Protein AF-0000000078666074 (afdb_homodimer)

Solvent-accessible surface area (backbone atoms only — not comparable to full-atom values): 11054 Å² total; per-residue (Å²): 125,82,79,72,81,69,48,47,56,59,48,50,49,63,52,36,34,26,39,64,34,48,43,47,52,50,54,34,64,71,39,93,58,71,38,38,69,67,55,48,26,75,73,58,69,47,54,66,68,59,49,49,57,42,46,54,55,29,38,72,72,46,46,29,41,70,50,88,55,96,67,68,28,34,32,59,27,78,84,32,68,66,45,46,44,48,50,51,40,34,44,75,58,48,56,42,82,73,118,125,83,78,72,81,68,49,45,56,59,46,50,48,62,51,37,33,26,38,65,32,48,44,49,52,49,53,34,65,73,40,94,56,70,37,37,69,69,55,49,27,73,72,58,68,46,54,66,69,60,50,49,56,40,45,54,56,29,37,73,72,46,47,28,41,68,50,88,57,96,65,70,30,35,32,59,28,77,84,30,70,66,45,46,44,48,50,50,39,35,45,75,59,47,56,43,82,72,118

Radius of gyration: 17.27 Å; Cα contacts (8 Å, |Δi|>4): 266; chains: 2; bounding box: 50×54×35 Å

Organism: Nitrososphaera gargensis (strain Ga9.2) (NCBI:txid1237085)

Structure (mmCIF, N/CA/C/O backbone):
data_AF-0000000078666074-model_v1
#
loop_
_entity.id
_entity.type
_entity.pdbx_description
1 polymer 'ArnR1-like winged helix-turn-helix domain-containing protein'
#
loop_
_atom_site.group_PDB
_atom_site.id
_atom_site.type_symbol
_atom_site.label_atom_id
_atom_site.label_alt_id
_atom_site.label_comp_id
_atom_site.label_asym_id
_atom_site.label_entity_id
_atom_site.label_seq_id
_atom_site.pdbx_PDB_ins_code
_atom_site.Cartn_x
_atom_site.Cartn_y
_atom_site.Cartn_z
_atom_site.occupancy
_atom_site.B_iso_or_equiv
_atom_site.auth_seq_id
_atom_site.auth_comp_id
_atom_site.auth_asym_id
_atom_site.auth_atom_id
_atom_site.pdbx_PDB_model_num
ATOM 1 N N . MET A 1 1 ? -24.953 -14.289 -1.248 1 29.27 1 MET A N 1
ATOM 2 C CA . MET A 1 1 ? -24.172 -13.594 -0.236 1 29.27 1 MET A CA 1
ATOM 3 C C . MET A 1 1 ? -24.141 -12.094 -0.511 1 29.27 1 MET A C 1
ATOM 5 O O . MET A 1 1 ? -23.922 -11.672 -1.649 1 29.27 1 MET A O 1
ATOM 9 N N . SER A 1 2 ? -24.859 -11.289 0.127 1 38.94 2 SER A N 1
ATOM 10 C CA . SER A 1 2 ? -24.984 -9.852 -0.056 1 38.94 2 SER A CA 1
ATOM 11 C C . SER A 1 2 ? -23.641 -9.227 -0.426 1 38.94 2 SER A C 1
ATOM 13 O O . SER A 1 2 ? -22.688 -9.297 0.35 1 38.94 2 SER A O 1
ATOM 15 N N . SER A 1 3 ? -23.031 -9.273 -1.547 1 44.88 3 SER A N 1
ATOM 16 C CA . SER A 1 3 ? -21.828 -8.727 -2.178 1 44.88 3 SER A CA 1
ATOM 17 C C . SER A 1 3 ? -21.391 -7.441 -1.486 1 44.88 3 SER A C 1
ATOM 19 O O . SER A 1 3 ? -22.078 -6.422 -1.55 1 44.88 3 SER A O 1
ATOM 21 N N . GLU A 1 4 ? -21.188 -7.473 -0.21 1 53.66 4 GLU A N 1
ATOM 22 C CA . GLU A 1 4 ? -21 -6.461 0.824 1 53.66 4 GLU A CA 1
ATOM 23 C C . GLU A 1 4 ? -20.156 -5.297 0.31 1 53.66 4 GLU A C 1
ATOM 25 O O . GLU A 1 4 ? -19.109 -5.508 -0.318 1 53.66 4 GLU A O 1
ATOM 30 N N . THR A 1 5 ? -20.812 -4.207 -0.252 1 80.94 5 THR A N 1
ATOM 31 C CA . THR A 1 5 ? -20.594 -2.9 -0.863 1 80.94 5 THR A CA 1
ATOM 32 C C . THR A 1 5 ? -19.469 -2.158 -0.161 1 80.94 5 THR A C 1
ATOM 34 O O . THR A 1 5 ? -19.703 -1.243 0.627 1 80.94 5 THR A O 1
ATOM 37 N N . MET A 1 6 ? -18.359 -2.943 -0.118 1 93.31 6 MET A N 1
ATOM 38 C CA . MET A 1 6 ? -17.234 -2.311 0.561 1 93.31 6 MET A CA 1
ATOM 39 C C . MET A 1 6 ? -16.953 -0.932 -0.024 1 93.31 6 MET A C 1
ATOM 41 O O . MET A 1 6 ? -17.047 -0.735 -1.237 1 93.31 6 MET A O 1
ATOM 45 N N . SER A 1 7 ? -16.609 -0.038 0.963 1 96.56 7 SER A N 1
ATOM 46 C CA . SER A 1 7 ? -16.219 1.292 0.514 1 96.56 7 SER A CA 1
ATOM 47 C C . SER A 1 7 ? -14.836 1.268 -0.136 1 96.56 7 SER A C 1
ATOM 49 O O . SER A 1 7 ? -14.062 0.328 0.067 1 96.56 7 SER A O 1
ATOM 51 N N . SER A 1 8 ? -14.531 2.215 -0.954 1 97 8 SER A N 1
ATOM 52 C CA . SER A 1 8 ? -13.195 2.361 -1.526 1 97 8 SER A CA 1
ATOM 53 C C . SER A 1 8 ? -12.125 2.393 -0.439 1 97 8 SER A C 1
ATOM 55 O O . SER A 1 8 ? -11.039 1.834 -0.611 1 97 8 SER A O 1
ATOM 57 N N . ARG A 1 9 ? -12.477 3.064 0.651 1 96.88 9 ARG A N 1
ATOM 58 C CA . ARG A 1 9 ? -11.539 3.141 1.766 1 96.88 9 ARG A CA 1
ATOM 59 C C . ARG A 1 9 ? -11.203 1.752 2.301 1 96.88 9 ARG A C 1
ATOM 61 O O . ARG A 1 9 ? -10.031 1.409 2.467 1 96.88 9 ARG A O 1
ATOM 68 N N . GLU A 1 10 ? -12.172 0.961 2.582 1 97.5 10 GLU A N 1
ATOM 69 C CA . GLU A 1 10 ? -11.977 -0.394 3.09 1 97.5 10 GLU A CA 1
ATOM 70 C C . GLU A 1 10 ? -11.188 -1.245 2.1 1 97.5 10 GLU A C 1
ATOM 72 O O . GLU A 1 10 ? -10.312 -2.016 2.498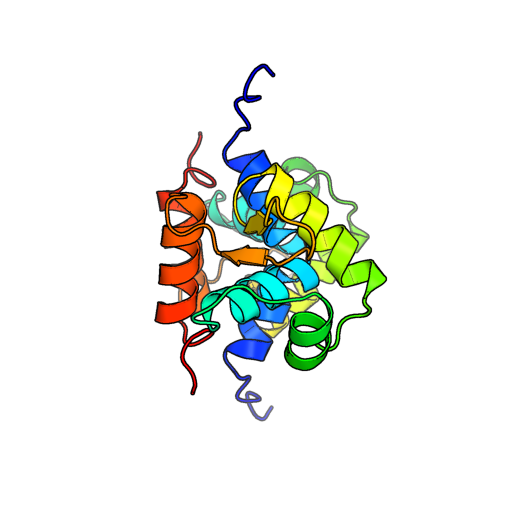 1 97.5 10 GLU A O 1
ATOM 77 N N . ILE A 1 11 ? -11.469 -1.093 0.83 1 98.56 11 ILE A N 1
ATOM 78 C CA . ILE A 1 11 ? -10.844 -1.896 -0.215 1 98.56 11 ILE A CA 1
ATOM 79 C C . ILE A 1 11 ? -9.359 -1.552 -0.31 1 98.56 11 ILE A C 1
ATOM 81 O O . ILE A 1 11 ? -8.508 -2.443 -0.292 1 98.56 11 ILE A O 1
ATOM 85 N N . ILE A 1 12 ? -9.023 -0.294 -0.332 1 98.69 12 ILE A N 1
ATOM 86 C CA . ILE A 1 12 ? -7.645 0.147 -0.499 1 98.69 12 ILE A CA 1
ATOM 87 C C . ILE A 1 12 ? -6.84 -0.202 0.75 1 98.69 12 ILE A C 1
ATOM 89 O O . ILE A 1 12 ? -5.73 -0.735 0.651 1 98.69 12 ILE A O 1
ATOM 93 N N . GLU A 1 13 ? -7.414 0.064 1.939 1 98.62 13 GLU A N 1
ATOM 94 C CA . GLU A 1 13 ? -6.691 -0.213 3.176 1 98.62 13 GLU A CA 1
ATOM 95 C C . GLU A 1 13 ? -6.492 -1.713 3.375 1 98.62 13 GLU A C 1
ATOM 97 O O . GLU A 1 13 ? -5.473 -2.143 3.926 1 98.62 13 GLU A O 1
ATOM 102 N N . THR A 1 14 ? -7.387 -2.516 2.943 1 98.56 14 THR A N 1
ATOM 103 C CA . THR A 1 14 ? -7.191 -3.961 2.963 1 98.56 14 THR A CA 1
ATOM 104 C C . THR A 1 14 ? -6.16 -4.379 1.923 1 98.56 14 THR A C 1
ATOM 106 O O . THR A 1 14 ? -5.23 -5.129 2.232 1 98.56 14 THR A O 1
ATOM 109 N N . GLY A 1 15 ? -6.23 -3.922 0.718 1 98.69 15 GLY A N 1
ATOM 110 C CA . GLY A 1 15 ? -5.426 -4.367 -0.409 1 98.69 15 GLY A CA 1
ATOM 111 C C . GLY A 1 15 ? -3.971 -3.953 -0.307 1 98.69 15 GLY A C 1
ATOM 112 O O . GLY A 1 15 ? -3.082 -4.664 -0.785 1 98.69 15 GLY A O 1
ATOM 113 N N . LEU A 1 16 ? -3.76 -2.801 0.323 1 98.56 16 LEU A N 1
ATOM 114 C CA . LEU A 1 16 ? -2.412 -2.258 0.448 1 98.56 16 LEU A CA 1
ATOM 115 C C . LEU A 1 16 ? -1.976 -2.219 1.909 1 98.56 16 LEU A C 1
ATOM 117 O O . LEU A 1 16 ? -1.07 -1.464 2.271 1 98.56 16 LEU A O 1
ATOM 121 N N . GLY A 1 17 ? -2.576 -3.004 2.762 1 98.12 17 GLY A N 1
ATOM 122 C CA . GLY A 1 17 ? -2.424 -2.844 4.199 1 98.12 17 GLY A CA 1
ATOM 123 C C . GLY A 1 17 ? -1.229 -3.59 4.758 1 98.12 17 GLY A C 1
ATOM 124 O O . GLY A 1 17 ? -1.069 -3.693 5.977 1 98.12 17 GLY A O 1
ATOM 125 N N . SER A 1 18 ? -0.338 -4.164 3.926 1 98.31 18 SER A N 1
ATOM 126 C CA . SER A 1 18 ? 0.876 -4.844 4.367 1 98.31 18 SER A CA 1
ATOM 127 C C . SER A 1 18 ? 1.875 -4.988 3.225 1 98.31 18 SER A C 1
ATOM 129 O O . SER A 1 18 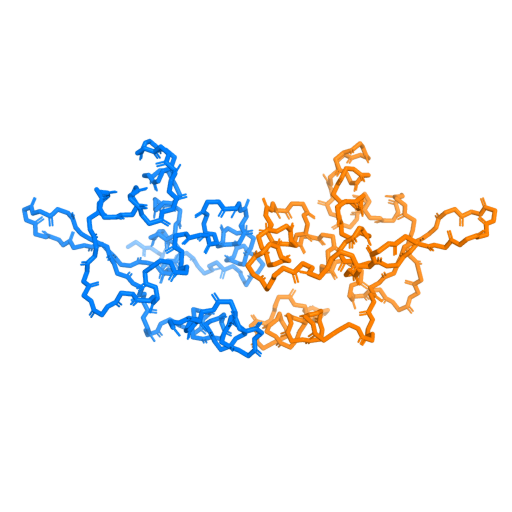? 1.486 -5.031 2.055 1 98.31 18 SER A O 1
ATOM 131 N N . ILE A 1 19 ? 3.133 -5.078 3.598 1 98.69 19 ILE A N 1
ATOM 132 C CA . ILE A 1 19 ? 4.168 -5.277 2.588 1 98.69 19 ILE A CA 1
ATOM 133 C C . ILE A 1 19 ? 3.938 -6.609 1.872 1 98.69 19 ILE A C 1
ATOM 135 O O . ILE A 1 19 ? 4.191 -6.723 0.67 1 98.69 19 ILE A O 1
ATOM 139 N N . GLY A 1 20 ? 3.414 -7.59 2.574 1 98.81 20 GLY A N 1
ATOM 140 C CA . GLY A 1 20 ? 3.127 -8.883 1.969 1 98.81 20 GLY A CA 1
ATOM 141 C C . GLY A 1 20 ? 2.139 -8.797 0.822 1 98.81 20 GLY A C 1
ATOM 142 O O . GLY A 1 20 ? 2.332 -9.43 -0.22 1 98.81 20 GLY A O 1
ATOM 143 N N . LYS A 1 21 ? 1.105 -8.047 1.027 1 98.81 21 LYS A N 1
ATOM 144 C CA . LYS A 1 21 ? 0.1 -7.859 -0.015 1 98.81 21 LYS A CA 1
ATOM 145 C C . LYS A 1 21 ? 0.699 -7.176 -1.242 1 98.81 21 LYS A C 1
ATOM 147 O O . LYS A 1 21 ? 0.462 -7.602 -2.373 1 98.81 21 LYS A O 1
ATOM 152 N N . VAL A 1 22 ? 1.5 -6.168 -1.075 1 98.75 22 VAL A N 1
ATOM 153 C CA . VAL A 1 22 ? 2.146 -5.422 -2.15 1 98.75 22 VAL A CA 1
ATOM 154 C C . VAL A 1 22 ? 3.057 -6.348 -2.949 1 98.75 22 VAL A C 1
ATOM 156 O O . VAL A 1 22 ? 2.988 -6.387 -4.18 1 98.75 22 VAL A O 1
ATOM 159 N N . LYS A 1 23 ? 3.844 -7.133 -2.227 1 98.75 23 LYS A N 1
ATOM 160 C CA . LYS A 1 23 ? 4.758 -8.07 -2.873 1 98.75 23 LYS A CA 1
ATOM 161 C C . LYS A 1 23 ? 3.992 -9.141 -3.646 1 98.75 23 LYS A C 1
ATOM 163 O O . LYS A 1 23 ? 4.375 -9.5 -4.758 1 98.75 23 LYS A O 1
ATOM 168 N N . ILE A 1 24 ? 2.984 -9.617 -3.064 1 98.81 24 ILE A N 1
ATOM 169 C CA . ILE A 1 24 ? 2.201 -10.68 -3.688 1 98.81 24 ILE A CA 1
ATOM 170 C C . ILE A 1 24 ? 1.521 -10.148 -4.945 1 98.81 24 ILE A C 1
ATOM 172 O O . ILE A 1 24 ? 1.512 -10.82 -5.984 1 98.81 24 ILE A O 1
ATOM 176 N N . ILE A 1 25 ? 0.921 -9 -4.875 1 98.69 25 ILE A N 1
ATOM 177 C CA . ILE A 1 25 ? 0.268 -8.398 -6.035 1 98.69 25 ILE A CA 1
ATOM 178 C C . ILE A 1 25 ? 1.279 -8.234 -7.168 1 98.69 25 ILE A C 1
ATOM 180 O O . ILE A 1 25 ? 0.989 -8.555 -8.32 1 98.69 25 ILE A O 1
ATOM 184 N N . ARG A 1 26 ? 2.469 -7.711 -6.812 1 98.38 26 ARG A N 1
ATOM 185 C CA . ARG A 1 26 ? 3.51 -7.578 -7.828 1 98.38 26 ARG A CA 1
ATOM 186 C C . ARG A 1 26 ? 3.838 -8.93 -8.461 1 98.38 26 ARG A C 1
ATOM 188 O O . ARG A 1 26 ? 3.889 -9.047 -9.68 1 98.38 26 ARG A O 1
ATOM 195 N N . ALA A 1 27 ? 4.117 -9.945 -7.633 1 98 27 ALA A N 1
ATOM 196 C CA . ALA A 1 27 ? 4.492 -11.266 -8.117 1 98 27 ALA A CA 1
ATOM 197 C C . ALA A 1 27 ? 3.428 -11.828 -9.062 1 98 27 ALA A C 1
ATOM 199 O O . ALA A 1 27 ? 3.75 -12.383 -10.109 1 98 27 ALA A O 1
ATOM 200 N N . LEU A 1 28 ? 2.197 -11.688 -8.695 1 98.19 28 LEU A N 1
ATOM 201 C CA . LEU A 1 28 ? 1.101 -12.203 -9.5 1 98.19 28 LEU A CA 1
ATOM 202 C C . LEU A 1 28 ? 0.967 -11.422 -10.805 1 98.19 28 LEU A C 1
ATOM 204 O O . LEU A 1 28 ? 0.653 -11.992 -11.852 1 98.19 28 LEU A O 1
ATOM 208 N N . ALA A 1 29 ? 1.089 -10.133 -10.688 1 97.06 29 ALA A N 1
ATOM 209 C CA . ALA A 1 29 ? 0.98 -9.289 -11.867 1 97.06 29 ALA A CA 1
ATOM 210 C C . ALA A 1 29 ? 2.055 -9.633 -12.891 1 97.06 29 ALA A C 1
ATOM 212 O O . ALA A 1 29 ? 1.847 -9.477 -14.102 1 97.06 29 ALA A O 1
ATOM 213 N N . GLU A 1 30 ? 3.186 -10.031 -12.445 1 95.81 30 GLU A N 1
ATOM 214 C CA . GLU A 1 30 ? 4.309 -10.359 -13.312 1 95.81 30 GLU A CA 1
ATOM 215 C C . GLU A 1 30 ? 4.176 -11.766 -13.883 1 95.81 30 GLU A C 1
ATOM 217 O O . GLU A 1 30 ? 4.879 -12.133 -14.828 1 95.81 30 GLU A O 1
ATOM 222 N N . GLU A 1 31 ? 3.316 -12.516 -13.266 1 90.38 31 GLU A N 1
ATOM 223 C CA . GLU A 1 31 ? 3.105 -13.883 -13.734 1 90.38 31 GLU A CA 1
ATOM 224 C C . GLU A 1 31 ? 2.074 -13.93 -14.859 1 90.38 31 GLU A C 1
ATOM 226 O O . GLU A 1 31 ? 1.076 -13.211 -14.82 1 90.38 31 GLU A O 1
ATOM 231 N N . SER A 1 32 ? 2.295 -14.648 -15.875 1 85.56 32 SER A N 1
ATOM 232 C CA . SER A 1 32 ? 1.369 -14.812 -16.984 1 85.56 32 SER A CA 1
ATOM 233 C C . SER A 1 32 ? 0.333 -15.891 -16.703 1 85.56 32 SER A C 1
ATOM 235 O O . SER A 1 32 ? -0.711 -15.953 -17.359 1 85.56 32 SER A O 1
ATOM 237 N N . LYS A 1 33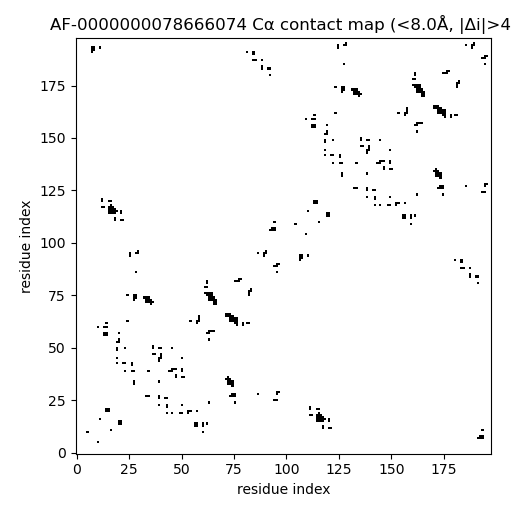 ? 0.606 -16.766 -15.836 1 90.81 33 LYS A N 1
ATOM 238 C CA . LYS A 1 33 ? -0.289 -17.844 -15.438 1 90.81 33 LYS A CA 1
ATOM 239 C C . LYS A 1 33 ? -0.632 -17.766 -13.953 1 90.81 33 LYS A C 1
ATOM 241 O O . LYS A 1 33 ? -0.132 -16.891 -13.242 1 90.81 33 LYS A O 1
ATOM 246 N N . LEU A 1 34 ? -1.587 -18.625 -13.547 1 95.31 34 LEU A N 1
ATOM 247 C CA . LEU A 1 34 ? -1.884 -18.75 -12.125 1 95.31 34 LEU A CA 1
ATOM 248 C C . LEU A 1 34 ? -0.653 -19.219 -11.359 1 95.31 34 LEU A C 1
ATOM 250 O O . LEU A 1 34 ? 0.211 -19.891 -11.914 1 95.31 34 LEU A O 1
ATOM 254 N N . ALA A 1 35 ? -0.531 -18.766 -10.141 1 97.44 35 ALA A N 1
ATOM 255 C CA . ALA A 1 35 ? 0.627 -19.109 -9.32 1 97.44 35 ALA A CA 1
ATOM 256 C C . ALA A 1 35 ? 0.211 -19.906 -8.094 1 97.44 35 ALA A C 1
ATOM 258 O O . ALA A 1 35 ? -0.866 -19.688 -7.535 1 97.44 35 ALA A O 1
ATOM 259 N N . THR A 1 36 ? 1.074 -20.828 -7.637 1 96.94 36 THR A N 1
ATOM 260 C CA . THR A 1 36 ? 0.902 -21.547 -6.383 1 96.94 36 THR A CA 1
ATOM 261 C C . THR A 1 36 ? 1.557 -20.797 -5.227 1 96.94 36 THR A C 1
ATOM 263 O O . THR A 1 36 ? 2.33 -19.859 -5.445 1 96.94 36 THR A O 1
ATOM 266 N N . ILE A 1 37 ? 1.193 -21.25 -4.008 1 97.69 37 ILE A N 1
ATOM 267 C CA . ILE A 1 37 ? 1.841 -20.688 -2.828 1 97.69 37 ILE A CA 1
ATOM 268 C C . ILE A 1 37 ? 3.348 -20.922 -2.906 1 97.69 37 ILE A C 1
ATOM 270 O O . ILE A 1 37 ? 4.137 -20.062 -2.494 1 97.69 37 ILE A O 1
ATOM 274 N N . TYR A 1 38 ? 3.734 -22.031 -3.434 1 97.62 38 TYR A N 1
ATOM 275 C CA . TYR A 1 38 ? 5.145 -22.344 -3.621 1 97.62 38 TYR A CA 1
ATOM 276 C C . TYR A 1 38 ? 5.828 -21.281 -4.48 1 97.62 38 TYR A C 1
ATOM 278 O O . TYR A 1 38 ? 6.891 -20.766 -4.121 1 97.62 38 TYR A O 1
ATOM 286 N N . VAL A 1 39 ? 5.238 -20.984 -5.637 1 97.25 39 VAL A N 1
ATOM 287 C CA . VAL A 1 39 ? 5.789 -19.984 -6.555 1 97.25 39 VAL A CA 1
ATOM 288 C C . VAL A 1 39 ? 5.855 -18.625 -5.863 1 97.25 39 VAL A C 1
ATOM 290 O O . VAL A 1 39 ? 6.859 -17.922 -5.973 1 97.25 39 VAL A O 1
ATOM 293 N N . LEU A 1 40 ? 4.824 -18.234 -5.121 1 98.31 40 LEU A N 1
ATOM 294 C CA . LEU A 1 40 ? 4.781 -16.953 -4.418 1 98.31 40 LEU A CA 1
ATOM 295 C C . LEU A 1 40 ? 5.848 -16.891 -3.33 1 98.31 40 LEU A C 1
ATOM 297 O O . LEU A 1 40 ? 6.449 -15.836 -3.1 1 98.31 40 LEU A O 1
ATOM 301 N N . HIS A 1 41 ? 6.07 -18.031 -2.664 1 98.69 41 HIS A N 1
ATOM 302 C CA . HIS A 1 41 ? 7.148 -18.094 -1.685 1 98.69 41 HIS A CA 1
ATOM 303 C C . HIS A 1 41 ? 8.492 -17.781 -2.328 1 98.69 41 HIS A C 1
ATOM 305 O O . HIS A 1 41 ? 9.258 -16.969 -1.811 1 98.69 41 HIS A O 1
ATOM 311 N N . LYS A 1 42 ? 8.797 -18.359 -3.434 1 97.94 42 LYS A N 1
ATOM 312 C CA . LYS A 1 42 ? 10.062 -18.172 -4.129 1 97.94 42 LYS A CA 1
ATOM 313 C C . LYS A 1 42 ? 10.234 -16.734 -4.598 1 97.94 42 LYS A C 1
ATOM 315 O O . LYS A 1 42 ? 11.328 -16.172 -4.535 1 97.94 42 LYS A O 1
ATOM 320 N N . LYS A 1 43 ? 9.148 -16.094 -5.02 1 97 43 LYS A N 1
ATOM 321 C CA . LYS A 1 43 ? 9.203 -14.773 -5.629 1 97 43 LYS A CA 1
ATOM 322 C C . LYS A 1 43 ? 9.18 -13.68 -4.57 1 97 43 LYS A C 1
ATOM 324 O O . LYS A 1 43 ? 9.695 -12.578 -4.793 1 97 43 LYS A O 1
ATOM 329 N N . THR A 1 44 ? 8.578 -13.922 -3.408 1 98.12 44 THR A N 1
ATOM 330 C CA . THR A 1 44 ? 8.367 -12.859 -2.424 1 98.12 44 THR A CA 1
ATOM 331 C C . THR A 1 44 ? 9.258 -13.078 -1.203 1 98.12 44 THR A C 1
ATOM 333 O O . THR A 1 44 ? 9.453 -12.164 -0.402 1 98.12 44 THR A O 1
ATOM 336 N N . HIS A 1 45 ? 9.602 -14.273 -0.96 1 98.31 45 HIS A N 1
ATOM 337 C CA . HIS A 1 45 ? 10.406 -14.695 0.182 1 98.31 45 HIS A CA 1
ATOM 338 C C . HIS A 1 45 ? 9.609 -14.586 1.481 1 98.31 45 HIS A C 1
ATOM 340 O O . HIS A 1 45 ? 10.195 -14.508 2.564 1 98.31 45 HIS A O 1
ATOM 346 N N . LEU A 1 46 ? 8.352 -14.547 1.345 1 98.62 46 LEU A N 1
ATOM 347 C CA . LEU A 1 46 ? 7.461 -14.617 2.502 1 98.62 46 LEU A CA 1
ATOM 348 C C . LEU A 1 46 ? 7.266 -16.062 2.953 1 98.62 46 LEU A C 1
ATOM 350 O O . LEU A 1 46 ? 7.305 -16.984 2.135 1 98.62 46 LEU A O 1
ATOM 354 N N . LYS A 1 47 ? 6.969 -16.188 4.238 1 98.62 47 LYS A N 1
ATOM 355 C CA . LYS A 1 47 ? 6.559 -17.5 4.738 1 98.62 47 LYS A CA 1
ATOM 356 C C . LYS A 1 47 ? 5.195 -17.891 4.184 1 98.62 47 LYS A C 1
ATOM 358 O O . LYS A 1 47 ? 4.324 -17.047 3.99 1 98.62 47 LYS A O 1
ATOM 363 N N . ARG A 1 48 ? 5.074 -19.203 4.047 1 98.38 48 ARG A N 1
ATOM 364 C CA . ARG A 1 48 ? 3.852 -19.719 3.445 1 98.38 48 ARG A CA 1
ATOM 365 C C . ARG A 1 48 ? 2.621 -19.281 4.234 1 98.38 48 ARG A C 1
ATOM 367 O O . ARG A 1 48 ? 1.59 -18.953 3.648 1 98.38 48 ARG A O 1
ATOM 374 N N . GLU A 1 49 ? 2.658 -19.344 5.52 1 98.44 49 GLU A N 1
ATOM 375 C CA . GLU A 1 49 ? 1.533 -18.906 6.344 1 98.44 49 GLU A CA 1
ATOM 376 C C . GLU A 1 49 ? 1.188 -17.453 6.09 1 98.44 49 GLU A C 1
ATOM 378 O O . GLU A 1 49 ? 0.012 -17.078 6.023 1 98.44 49 GLU A O 1
ATOM 383 N N . ASP A 1 50 ? 2.178 -16.547 6.039 1 98.62 50 ASP A N 1
ATOM 384 C CA . ASP A 1 50 ? 1.979 -15.125 5.75 1 98.62 50 ASP A CA 1
ATOM 385 C C . ASP A 1 50 ? 1.359 -14.93 4.367 1 98.62 50 ASP A C 1
ATOM 387 O O . ASP A 1 50 ? 0.47 -14.094 4.191 1 98.62 50 ASP A O 1
ATOM 391 N N . ILE A 1 51 ? 1.865 -15.719 3.418 1 98.88 51 ILE A N 1
ATOM 392 C CA . ILE A 1 51 ? 1.314 -15.664 2.068 1 98.88 51 ILE A CA 1
ATOM 393 C C . ILE A 1 51 ? -0.171 -16.016 2.102 1 98.88 51 ILE A C 1
ATOM 395 O O . ILE A 1 51 ? -0.997 -15.297 1.532 1 98.88 51 ILE A O 1
ATOM 399 N N . LYS A 1 52 ? -0.516 -17.047 2.764 1 98.44 52 LYS A N 1
ATOM 400 C CA . LYS A 1 52 ? -1.906 -17.484 2.844 1 98.44 52 LYS A CA 1
ATOM 401 C C . LYS A 1 52 ? -2.783 -16.422 3.486 1 98.44 52 LYS A C 1
ATOM 403 O O . LYS A 1 52 ? -3.861 -16.109 2.977 1 98.44 52 LYS A O 1
ATOM 408 N N . ASN A 1 53 ? -2.332 -15.906 4.555 1 98.5 53 ASN A N 1
ATOM 409 C CA . ASN A 1 53 ? -3.086 -14.867 5.246 1 98.5 53 ASN A CA 1
ATOM 410 C C . ASN A 1 53 ? -3.33 -13.656 4.352 1 98.5 53 ASN A C 1
ATOM 412 O O . ASN A 1 53 ? -4.438 -13.117 4.312 1 98.5 53 ASN A O 1
ATOM 416 N N . ASN A 1 54 ? -2.34 -13.18 3.67 1 98.81 54 ASN A N 1
ATOM 417 C CA . ASN A 1 54 ? -2.477 -12.055 2.754 1 98.81 54 ASN A CA 1
ATOM 418 C C . ASN A 1 54 ? -3.395 -12.391 1.584 1 98.81 54 ASN A C 1
ATOM 420 O O . ASN A 1 54 ? -4.207 -11.562 1.169 1 98.81 54 ASN A O 1
ATOM 424 N N . LEU A 1 55 ? -3.297 -13.586 1.093 1 98.69 55 LEU A N 1
ATOM 425 C CA . LEU A 1 55 ? -4.137 -14.016 -0.022 1 98.69 55 LEU A CA 1
ATOM 426 C C . LEU A 1 55 ? -5.605 -14.062 0.392 1 98.69 55 LEU A C 1
ATOM 428 O O . LEU A 1 55 ? -6.488 -13.719 -0.394 1 98.69 55 LEU A O 1
ATOM 432 N N . ASP A 1 56 ? -5.863 -14.57 1.597 1 98.44 56 ASP A N 1
ATOM 433 C CA . ASP A 1 56 ? -7.242 -14.602 2.08 1 98.44 56 ASP A CA 1
ATOM 434 C C . ASP A 1 56 ? -7.887 -13.219 1.998 1 98.44 56 ASP A C 1
ATOM 436 O O . ASP A 1 56 ? -9.008 -13.086 1.506 1 98.44 56 ASP A O 1
ATOM 440 N N . ASP A 1 57 ? -7.199 -12.211 2.43 1 98.69 57 ASP A N 1
ATOM 441 C CA . ASP A 1 57 ? -7.707 -10.844 2.385 1 98.69 57 ASP A CA 1
ATOM 442 C C . ASP A 1 57 ? -7.883 -10.367 0.943 1 98.69 57 ASP A C 1
ATOM 444 O O . ASP A 1 57 ? -8.898 -9.758 0.604 1 98.69 57 ASP A O 1
ATOM 448 N N . LEU A 1 58 ? -6.879 -10.625 0.101 1 98.75 58 LEU A N 1
ATOM 449 C CA . LEU A 1 58 ? -6.887 -10.141 -1.273 1 98.75 58 LEU A CA 1
ATOM 450 C C . LEU A 1 58 ? -7.992 -10.812 -2.082 1 98.75 58 LEU A C 1
ATOM 452 O O . LEU A 1 58 ? -8.586 -10.195 -2.965 1 98.75 58 LEU A O 1
ATOM 456 N N . VAL A 1 59 ? -8.219 -12.086 -1.795 1 98.44 59 VAL A N 1
ATOM 457 C CA . VAL A 1 59 ? -9.32 -12.797 -2.439 1 98.44 59 VAL A CA 1
ATOM 458 C C . VAL A 1 59 ? -10.656 -12.227 -1.972 1 98.44 59 VAL A C 1
ATOM 460 O O . VAL A 1 59 ? -11.562 -12.008 -2.779 1 98.44 59 VAL A O 1
ATOM 463 N N . ARG A 1 60 ? -10.766 -11.992 -0.75 1 98.31 60 ARG A N 1
ATOM 464 C CA . ARG A 1 60 ? -11.992 -11.469 -0.161 1 98.31 60 ARG A CA 1
ATOM 465 C C . ARG A 1 60 ? -12.406 -10.164 -0.832 1 98.31 60 ARG A C 1
ATOM 467 O O . ARG A 1 60 ? -13.594 -9.953 -1.108 1 98.31 60 ARG A O 1
ATOM 474 N N . ILE A 1 61 ? -11.461 -9.281 -1.146 1 98.31 61 ILE A N 1
ATOM 475 C CA . ILE A 1 61 ? -11.805 -7.984 -1.72 1 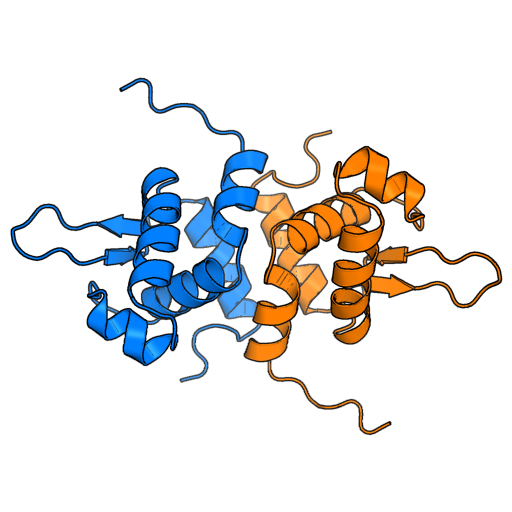98.31 61 ILE A CA 1
ATOM 476 C C . ILE A 1 61 ? -11.828 -8.086 -3.242 1 98.31 61 ILE A C 1
ATOM 478 O O . ILE A 1 61 ? -12.047 -7.086 -3.934 1 98.31 61 ILE A O 1
ATOM 482 N N . GLY A 1 62 ? -11.5 -9.188 -3.764 1 98.12 62 GLY A N 1
ATOM 483 C CA . GLY A 1 62 ? -11.633 -9.43 -5.191 1 98.12 62 GLY A CA 1
ATOM 484 C C . GLY A 1 62 ? -10.414 -9 -5.984 1 98.12 62 GLY A C 1
ATOM 485 O O . GLY A 1 62 ? -10.484 -8.859 -7.211 1 98.12 62 GLY A O 1
ATOM 486 N N . TRP A 1 63 ? -9.281 -8.742 -5.348 1 98.69 63 TRP A N 1
ATOM 487 C CA . TRP A 1 63 ? -8.086 -8.312 -6.062 1 98.69 63 TRP A CA 1
ATOM 488 C C . TRP A 1 63 ? -7.332 -9.516 -6.621 1 98.69 63 TRP A C 1
ATOM 490 O O . TRP A 1 63 ? -6.629 -9.406 -7.629 1 98.69 63 TRP A O 1
ATOM 500 N N . VAL A 1 64 ? -7.527 -10.617 -5.992 1 98.75 64 VAL A N 1
ATOM 501 C CA . VAL A 1 64 ? -6.906 -11.883 -6.387 1 98.75 64 VAL A CA 1
ATOM 502 C C . VAL A 1 64 ? -7.98 -12.953 -6.562 1 98.75 64 VAL A C 1
ATOM 504 O O . VAL A 1 64 ? -8.938 -13.008 -5.789 1 98.75 64 VAL A O 1
ATOM 507 N N . THR A 1 65 ? -7.781 -13.742 -7.574 1 97.81 65 THR A N 1
ATOM 508 C CA . THR A 1 65 ? -8.672 -14.875 -7.797 1 97.81 65 THR A CA 1
ATOM 509 C C . THR A 1 65 ? -8.023 -16.172 -7.348 1 97.81 65 THR A C 1
ATOM 511 O O . THR A 1 65 ? -6.801 -16.312 -7.398 1 97.81 65 THR A O 1
ATOM 514 N N . GLN A 1 66 ? -8.805 -17.047 -6.879 1 97.12 66 GLN A N 1
ATOM 515 C CA . GLN A 1 66 ? -8.391 -18.375 -6.457 1 97.12 66 GLN A CA 1
ATOM 516 C C . GLN A 1 66 ? -9.078 -19.453 -7.285 1 97.12 66 GLN A C 1
ATOM 518 O O . GLN A 1 66 ? -10.281 -19.375 -7.551 1 97.12 66 GLN A O 1
ATOM 523 N N . SER A 1 67 ? -8.266 -20.438 -7.719 1 94.19 67 SER A N 1
ATOM 524 C CA . SER A 1 67 ? -8.836 -21.531 -8.508 1 94.19 67 SER A CA 1
ATOM 525 C C . SER A 1 67 ? -9.789 -22.375 -7.676 1 94.19 67 SER A C 1
ATOM 527 O O . SER A 1 67 ? -9.602 -22.516 -6.465 1 94.19 67 SER A O 1
ATOM 529 N N . LYS A 1 68 ? -10.82 -22.938 -8.367 1 86.94 68 LYS A N 1
ATOM 530 C CA . LYS A 1 68 ? -11.844 -23.766 -7.738 1 86.94 68 LYS A CA 1
ATOM 531 C C . LYS A 1 68 ? -11.555 -25.25 -7.949 1 86.94 68 LYS A C 1
ATOM 533 O O . LYS A 1 68 ? -12.328 -26.109 -7.52 1 86.94 68 LYS A O 1
ATOM 538 N N . TYR A 1 69 ? -10.5 -25.5 -8.484 1 85.12 69 TYR A N 1
ATOM 539 C CA . TYR A 1 69 ? -10.203 -26.891 -8.812 1 85.12 69 TYR A CA 1
ATOM 540 C C . TYR A 1 69 ? -9.375 -27.547 -7.711 1 85.12 69 TYR A C 1
ATOM 542 O O . TYR A 1 69 ? -9.188 -26.969 -6.637 1 85.12 69 TYR A O 1
ATOM 550 N N . ALA A 1 70 ? -8.969 -28.797 -7.902 1 80.19 70 ALA A N 1
ATOM 551 C CA . ALA A 1 70 ? -8.289 -29.625 -6.91 1 80.19 70 ALA A CA 1
ATOM 552 C C . ALA A 1 70 ? -6.992 -28.953 -6.449 1 80.19 70 ALA A C 1
ATOM 554 O O . ALA A 1 70 ? -6.648 -29.016 -5.266 1 80.19 70 ALA A O 1
ATOM 555 N N . ASN A 1 71 ? -6.27 -28.344 -7.309 1 88.62 71 ASN A N 1
ATOM 556 C CA . ASN A 1 71 ? -5.059 -27.625 -6.93 1 88.62 71 ASN A CA 1
ATOM 557 C C . ASN A 1 71 ? -5.297 -26.125 -6.848 1 88.62 71 ASN A C 1
ATOM 559 O O . ASN A 1 71 ? -5.676 -25.5 -7.84 1 88.62 71 ASN A O 1
ATOM 563 N N . VAL A 1 72 ? -5.062 -25.688 -5.641 1 93.81 72 VAL A N 1
ATOM 564 C CA . VAL A 1 72 ? -5.355 -24.281 -5.406 1 93.81 72 VAL A CA 1
ATOM 565 C C . VAL A 1 72 ? -4.266 -23.406 -6.039 1 93.81 72 VAL A C 1
ATOM 567 O O . VAL A 1 72 ? -3.078 -23.609 -5.785 1 93.81 72 VAL A O 1
ATOM 570 N N . MET A 1 73 ? -4.57 -22.516 -6.914 1 97.38 73 MET A N 1
ATOM 571 C CA . MET A 1 73 ? -3.709 -21.516 -7.539 1 97.38 73 MET A CA 1
ATOM 572 C C . MET A 1 73 ? -4.355 -20.141 -7.492 1 97.38 73 MET A C 1
ATOM 574 O O . MET A 1 73 ? -5.566 -20.016 -7.305 1 97.38 73 MET A O 1
ATOM 578 N N . TYR A 1 74 ? -3.543 -19.109 -7.676 1 98.12 74 TYR A N 1
ATOM 579 C CA . TYR A 1 74 ? -3.998 -17.734 -7.512 1 98.12 74 TYR A CA 1
ATOM 580 C C . TYR A 1 74 ? -3.572 -16.859 -8.695 1 98.12 74 TYR A C 1
ATOM 582 O O . TYR A 1 74 ? -2.49 -17.062 -9.258 1 98.12 74 TYR A O 1
ATOM 590 N N . GLY A 1 75 ? -4.375 -15.961 -9.039 1 97.94 75 GLY A N 1
ATOM 591 C CA . GLY A 1 75 ? -4.078 -15.023 -10.109 1 97.94 75 GLY A CA 1
ATOM 592 C C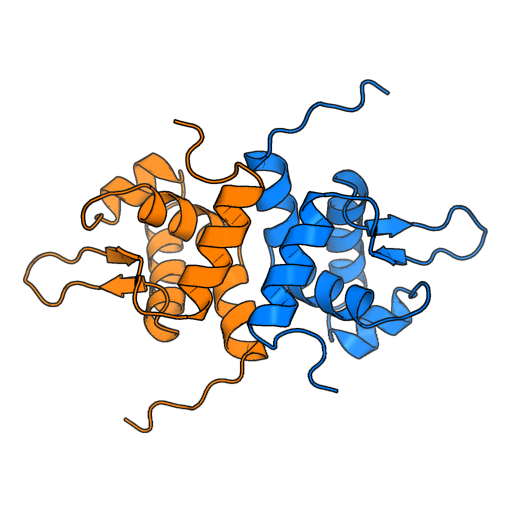 . GLY A 1 75 ? -4.555 -13.609 -9.82 1 97.94 75 GLY A C 1
ATOM 593 O O . GLY A 1 75 ? -5.449 -13.414 -9 1 97.94 75 GLY A O 1
ATOM 594 N N . ILE A 1 76 ? -3.924 -12.656 -10.422 1 97.88 76 ILE A N 1
ATOM 595 C CA . ILE A 1 76 ? -4.383 -11.273 -10.336 1 97.88 76 ILE A CA 1
ATOM 596 C C . ILE A 1 76 ? -5.711 -11.125 -11.07 1 97.88 76 ILE A C 1
ATOM 598 O O . ILE A 1 76 ? -5.902 -11.695 -12.148 1 97.88 76 ILE A O 1
ATOM 602 N N . ASN A 1 77 ? -6.664 -10.484 -10.445 1 97.69 77 ASN A N 1
ATOM 603 C CA . ASN A 1 77 ? -7.973 -10.266 -11.055 1 97.69 77 ASN A CA 1
ATOM 604 C C . ASN A 1 77 ? -7.965 -9.047 -11.984 1 97.69 77 ASN A C 1
ATOM 606 O O . ASN A 1 77 ? -8.266 -7.934 -11.555 1 97.69 77 ASN A O 1
ATOM 610 N N . ARG A 1 78 ? -7.801 -9.219 -13.195 1 93.38 78 ARG A N 1
ATOM 611 C CA . ARG A 1 78 ? -7.613 -8.164 -14.18 1 93.38 78 ARG A CA 1
ATOM 612 C C . ARG A 1 78 ? -8.938 -7.48 -14.516 1 93.38 78 ARG A C 1
ATOM 614 O O . ARG A 1 78 ? -8.953 -6.426 -15.148 1 93.38 78 ARG A O 1
ATOM 621 N N . GLU A 1 79 ? -10.047 -8.008 -14.133 1 96.31 79 GLU A N 1
ATOM 622 C CA . GLU A 1 79 ? -11.352 -7.395 -14.359 1 96.31 79 GLU A CA 1
ATOM 623 C C . GLU A 1 79 ? -11.68 -6.371 -13.273 1 96.31 79 GLU A C 1
ATOM 625 O O . GLU A 1 79 ? -12.617 -5.582 -13.422 1 96.31 79 GLU A O 1
ATOM 630 N N . ASN A 1 80 ? -10.977 -6.441 -12.25 1 97.62 80 ASN A N 1
ATOM 631 C CA . ASN A 1 80 ? -11.211 -5.543 -11.125 1 97.62 80 ASN A CA 1
ATOM 632 C C . ASN A 1 80 ? -10.641 -4.152 -11.383 1 97.62 80 ASN A C 1
ATOM 634 O O . ASN A 1 80 ? -9.469 -4.02 -11.75 1 97.62 80 ASN A O 1
ATOM 638 N N . GLU A 1 81 ? -11.469 -3.15 -11.172 1 97.19 81 GLU A N 1
ATOM 639 C CA . GLU A 1 81 ? -11.07 -1.788 -11.516 1 97.19 81 GLU A CA 1
ATOM 640 C C . GLU A 1 81 ? -9.969 -1.282 -10.594 1 97.19 81 GLU A C 1
ATOM 642 O O . GLU A 1 81 ? -9.078 -0.547 -11.023 1 97.19 81 GLU A O 1
ATOM 647 N N . TYR A 1 82 ? -9.984 -1.553 -9.297 1 98.31 82 TYR A N 1
ATOM 648 C CA . TYR A 1 82 ? -8.922 -1.154 -8.375 1 98.31 82 TYR A CA 1
ATOM 649 C C . TYR A 1 82 ? -7.586 -1.754 -8.789 1 98.31 82 TYR A C 1
ATOM 651 O O . TYR A 1 82 ? -6.562 -1.064 -8.789 1 98.31 82 TYR A O 1
ATOM 659 N N . VAL A 1 83 ? -7.574 -2.992 -9.102 1 98.44 83 VAL A N 1
ATOM 660 C CA . VAL A 1 83 ? -6.367 -3.717 -9.484 1 98.44 83 VAL A CA 1
ATOM 661 C C . VAL A 1 83 ? -5.777 -3.104 -10.758 1 98.44 83 VAL A C 1
ATOM 663 O O . VAL A 1 83 ? -4.566 -2.898 -10.852 1 98.44 83 VAL A O 1
ATOM 666 N N . ASN A 1 84 ? -6.629 -2.848 -11.719 1 98.19 84 ASN A N 1
ATOM 667 C CA . ASN A 1 84 ? -6.156 -2.248 -12.969 1 98.19 84 ASN A CA 1
ATOM 668 C C . ASN A 1 84 ? -5.453 -0.917 -12.711 1 98.19 84 ASN A C 1
ATOM 670 O O . ASN A 1 84 ? -4.379 -0.664 -13.266 1 98.19 84 ASN A O 1
ATOM 674 N N . LYS A 1 85 ? -6.035 -0.062 -11.938 1 98.44 85 LYS A N 1
ATOM 675 C CA . LYS A 1 85 ? -5.457 1.244 -11.633 1 98.44 85 LYS A CA 1
ATOM 676 C C . LYS A 1 85 ? -4.176 1.102 -10.812 1 98.44 85 LYS A C 1
ATOM 678 O O . LYS A 1 85 ? -3.225 1.859 -11 1 98.44 85 LYS A O 1
ATOM 683 N N . LEU A 1 86 ? -4.176 0.153 -9.883 1 98.56 86 LEU A N 1
ATOM 684 C CA . LEU A 1 86 ? -2.979 -0.115 -9.094 1 98.56 86 LEU A CA 1
ATOM 685 C C . LEU A 1 86 ? -1.83 -0.574 -9.984 1 98.56 86 LEU A C 1
ATOM 687 O O . LEU A 1 86 ? -0.696 -0.114 -9.828 1 98.56 86 LEU A O 1
ATOM 691 N N . ILE A 1 87 ? -2.104 -1.501 -10.859 1 97.69 87 ILE A N 1
ATOM 692 C CA . ILE A 1 87 ? -1.09 -2.029 -11.766 1 97.69 87 ILE A CA 1
ATOM 693 C C . ILE A 1 87 ? -0.564 -0.91 -12.664 1 97.69 87 ILE A C 1
ATOM 695 O O . ILE A 1 87 ? 0.629 -0.861 -12.969 1 97.69 87 ILE A O 1
ATOM 699 N N . GLU A 1 88 ? -1.438 -0.016 -13.148 1 97.5 88 GLU A N 1
ATOM 700 C CA . GLU A 1 88 ? -1 1.164 -13.891 1 97.5 88 GLU A CA 1
ATOM 701 C C . GLU A 1 88 ? 0.004 1.981 -13.078 1 97.5 88 GLU A C 1
ATOM 703 O O . GLU A 1 88 ? 1.039 2.396 -13.609 1 97.5 88 GLU A O 1
ATOM 708 N N . PHE A 1 89 ? -0.281 2.24 -11.867 1 98.06 89 PHE A N 1
ATOM 709 C CA . PHE A 1 89 ? 0.626 2.953 -10.969 1 98.06 89 PHE A CA 1
ATOM 710 C C . PHE A 1 89 ? 1.952 2.211 -10.844 1 98.06 89 PHE A C 1
ATOM 712 O O . PHE A 1 89 ? 3.02 2.807 -11 1 98.06 89 PHE A O 1
ATOM 719 N N . PHE A 1 90 ? 1.908 0.874 -10.539 1 98.31 90 PHE A N 1
ATOM 720 C CA . PHE A 1 90 ? 3.115 0.074 -10.359 1 98.31 90 PHE A CA 1
ATOM 721 C C . PHE A 1 90 ? 3.986 0.125 -11.609 1 98.31 90 PHE A C 1
ATOM 723 O O . PHE A 1 90 ? 5.211 0.219 -11.516 1 98.31 90 PHE A O 1
ATOM 730 N N . ASN A 1 91 ? 3.385 0.06 -12.758 1 97.62 91 ASN A N 1
ATOM 731 C CA . ASN A 1 91 ? 4.109 0.14 -14.016 1 97.62 91 ASN A CA 1
ATOM 732 C C . ASN A 1 91 ? 4.742 1.515 -14.219 1 97.62 91 ASN A C 1
ATOM 734 O O . ASN A 1 91 ? 5.906 1.617 -14.609 1 97.62 91 ASN A O 1
ATOM 738 N N . ASP A 1 92 ? 3.994 2.551 -13.961 1 97.12 92 ASP A N 1
ATOM 739 C CA . ASP A 1 92 ? 4.457 3.918 -14.18 1 97.12 92 ASP A CA 1
ATOM 740 C C . ASP A 1 92 ? 5.73 4.195 -13.383 1 97.12 92 ASP A C 1
ATOM 742 O O . ASP A 1 92 ? 6.598 4.945 -13.828 1 97.12 92 ASP A O 1
ATOM 746 N N . VAL A 1 93 ? 5.844 3.547 -12.195 1 97.38 93 VAL A N 1
ATOM 747 C CA . VAL A 1 93 ? 6.961 3.885 -11.32 1 97.38 93 VAL A CA 1
ATOM 748 C C . VAL A 1 93 ? 8.039 2.809 -11.414 1 97.38 93 VAL A C 1
ATOM 750 O O . VAL A 1 93 ? 9.047 2.865 -10.711 1 97.38 93 VAL A O 1
ATOM 753 N N . GLY A 1 94 ? 7.883 1.87 -12.219 1 96.94 94 GLY A N 1
ATOM 754 C CA . GLY A 1 94 ? 8.891 0.864 -12.508 1 96.94 94 GLY A CA 1
ATOM 755 C C . GLY A 1 94 ? 8.945 -0.246 -11.477 1 96.94 94 GLY A C 1
ATOM 756 O O . GLY A 1 94 ? 9.953 -0.953 -11.375 1 96.94 94 GLY A O 1
ATOM 757 N N . TYR A 1 95 ? 7.934 -0.353 -10.672 1 97.5 95 TYR 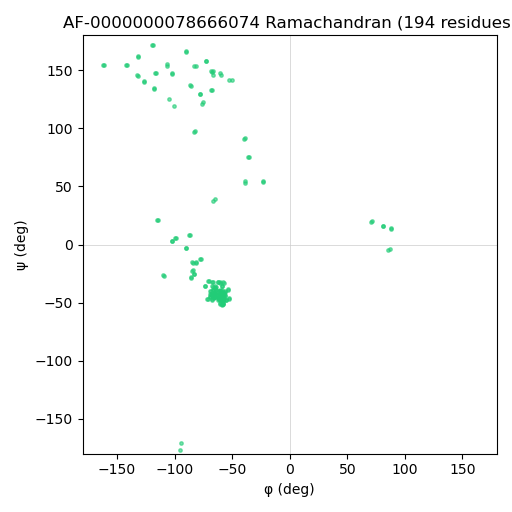A N 1
ATOM 758 C CA . TYR A 1 95 ? 7.875 -1.407 -9.672 1 97.5 95 TYR A CA 1
ATOM 759 C C . TYR A 1 95 ? 7.582 -2.758 -10.312 1 97.5 95 TYR A C 1
ATOM 761 O O . TYR A 1 95 ? 8.031 -3.795 -9.82 1 97.5 95 TYR A O 1
ATOM 769 N N . ILE A 1 96 ? 6.773 -2.801 -11.344 1 96.12 96 ILE A N 1
ATOM 770 C CA . ILE A 1 96 ? 6.531 -3.992 -12.156 1 96.12 96 ILE A CA 1
ATOM 771 C C . ILE A 1 96 ? 7.219 -3.844 -13.508 1 96.12 96 ILE A C 1
ATOM 773 O O . ILE A 1 96 ? 7.316 -2.736 -14.047 1 96.12 96 ILE A O 1
ATOM 777 N N . GLY A 1 97 ? 7.523 -4.941 -14.117 1 82.62 97 GLY A N 1
ATOM 778 C CA . GLY A 1 97 ? 8.047 -4.98 -15.469 1 82.62 97 GLY A CA 1
ATOM 779 C C . GLY A 1 97 ? 9.555 -4.809 -15.531 1 82.62 97 GLY A C 1
ATOM 780 O O . GLY A 1 97 ? 10.117 -4.59 -16.609 1 82.62 97 GLY A O 1
ATOM 781 N N . GLN A 1 98 ? 10.32 -4.535 -14.391 1 66.88 98 GLN A N 1
ATOM 782 C CA . GLN A 1 98 ? 11.781 -4.445 -14.477 1 66.88 98 GLN A CA 1
ATOM 783 C C . GLN A 1 98 ? 12.391 -5.785 -14.859 1 66.88 98 GLN A C 1
ATOM 785 O O . GLN A 1 98 ? 13.609 -5.902 -14.984 1 66.88 98 GLN A O 1
ATOM 790 N N . SER A 1 99 ? 11.773 -6.551 -15.766 1 48.12 99 SER A N 1
ATOM 791 C CA . 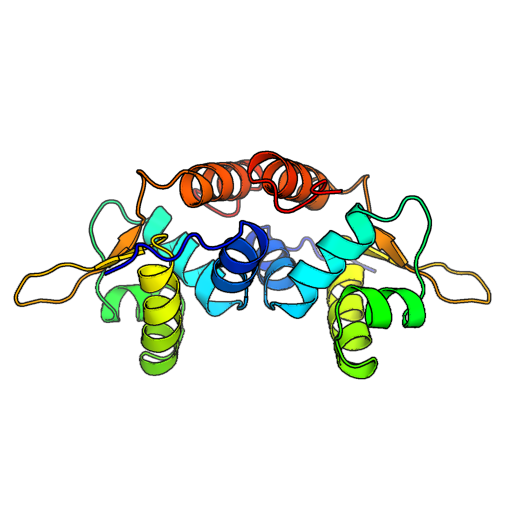SER A 1 99 ? 12.547 -7.68 -16.266 1 48.12 99 SER A CA 1
ATOM 792 C C . SER A 1 99 ? 13.805 -7.207 -16.984 1 48.12 99 SER A C 1
ATOM 794 O O . SER A 1 99 ? 13.836 -6.109 -17.531 1 48.12 99 SER A O 1
ATOM 796 N N . MET B 1 1 ? 25.672 13.234 2.102 1 29.2 1 MET B N 1
ATOM 797 C CA . MET B 1 1 ? 25.141 11.898 2.363 1 29.2 1 MET B CA 1
ATOM 798 C C . MET B 1 1 ? 24.766 11.195 1.062 1 29.2 1 MET B C 1
ATOM 800 O O . MET B 1 1 ? 24.125 11.797 0.192 1 29.2 1 MET B O 1
ATOM 804 N N . SER B 1 2 ? 25.516 10.32 0.535 1 38.5 2 SER B N 1
ATOM 805 C CA . SER B 1 2 ? 25.312 9.625 -0.733 1 38.5 2 SER B CA 1
ATOM 806 C C . SER B 1 2 ? 23.828 9.352 -0.985 1 38.5 2 SER B C 1
ATOM 808 O O . SER B 1 2 ? 23.188 8.633 -0.216 1 38.5 2 SER B O 1
ATOM 810 N N . SER B 1 3 ? 22.922 10.172 -1.356 1 45.19 3 SER B N 1
ATOM 811 C CA . SER B 1 3 ? 21.516 10.141 -1.737 1 45.19 3 SER B CA 1
ATOM 812 C C . SER B 1 3 ? 21.109 8.758 -2.225 1 45.19 3 SER B C 1
ATOM 814 O O . SER B 1 3 ? 21.547 8.305 -3.281 1 45.19 3 SER B O 1
ATOM 816 N N . GLU B 1 4 ? 21.344 7.723 -1.447 1 54.06 4 GLU B N 1
ATOM 817 C CA . GLU B 1 4 ? 21.344 6.277 -1.648 1 54.06 4 GLU B CA 1
ATOM 818 C C . GLU B 1 4 ? 20.188 5.852 -2.549 1 54.06 4 GLU B C 1
ATOM 820 O O . GLU B 1 4 ? 19.047 6.281 -2.348 1 54.06 4 GLU B O 1
ATOM 825 N N . THR B 1 5 ? 20.422 5.785 -3.906 1 81.31 5 THR B N 1
ATOM 826 C CA . THR B 1 5 ? 19.75 5.48 -5.164 1 81.31 5 THR B CA 1
ATOM 827 C C . THR B 1 5 ? 18.797 4.297 -5 1 81.31 5 THR B C 1
ATOM 829 O O . THR B 1 5 ? 19.125 3.176 -5.395 1 81.31 5 THR B O 1
ATOM 832 N N . MET B 1 6 ? 17.938 4.547 -3.984 1 93.38 6 MET B N 1
ATOM 833 C CA 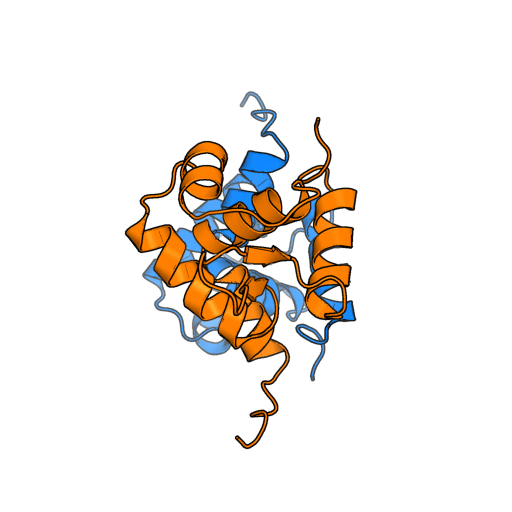. MET B 1 6 ? 17 3.455 -3.74 1 93.38 6 MET B CA 1
ATOM 834 C C . MET B 1 6 ? 16.328 3.016 -5.035 1 93.38 6 MET B C 1
ATOM 836 O O . MET B 1 6 ? 15.992 3.85 -5.883 1 93.38 6 MET B O 1
ATOM 840 N N . SER B 1 7 ? 16.172 1.653 -5.082 1 96.56 7 SER B N 1
ATOM 841 C CA . SER B 1 7 ? 15.43 1.119 -6.227 1 96.56 7 SER B CA 1
ATOM 842 C C . SER B 1 7 ? 13.938 1.407 -6.109 1 96.56 7 SER B C 1
ATOM 844 O O . SER B 1 7 ? 13.445 1.701 -5.02 1 96.56 7 SER B O 1
ATOM 846 N N . SER B 1 8 ? 13.242 1.395 -7.191 1 96.88 8 SER B N 1
ATOM 847 C CA . SER B 1 8 ? 11.789 1.528 -7.18 1 96.88 8 SER B CA 1
ATOM 848 C C . SER B 1 8 ? 11.141 0.495 -6.262 1 96.88 8 SER B C 1
ATOM 850 O O . SER B 1 8 ? 10.172 0.795 -5.566 1 96.88 8 SER B O 1
ATOM 852 N N . ARG B 1 9 ? 11.711 -0.687 -6.289 1 96.94 9 ARG B N 1
ATOM 853 C CA . ARG B 1 9 ? 11.188 -1.748 -5.434 1 96.94 9 ARG B CA 1
ATOM 854 C C . ARG B 1 9 ? 11.281 -1.359 -3.961 1 96.94 9 ARG B C 1
ATOM 856 O O . ARG B 1 9 ? 10.297 -1.469 -3.221 1 96.94 9 ARG B O 1
ATOM 863 N N . GLU B 1 10 ? 12.406 -0.938 -3.516 1 97.62 10 GLU B N 1
ATOM 864 C CA . GLU B 1 10 ? 12.617 -0.526 -2.131 1 97.62 10 GLU B CA 1
ATOM 865 C C . GLU B 1 10 ? 11.695 0.632 -1.754 1 97.62 10 GLU B C 1
ATOM 867 O O . GLU B 1 10 ? 11.141 0.656 -0.656 1 97.62 10 GLU B O 1
ATOM 872 N N . ILE B 1 11 ? 11.516 1.56 -2.654 1 98.56 11 ILE B N 1
ATOM 873 C CA . ILE B 1 11 ? 10.727 2.758 -2.398 1 98.56 11 ILE B CA 1
ATOM 874 C C . ILE B 1 11 ? 9.258 2.375 -2.232 1 98.56 11 ILE B C 1
ATOM 876 O O . ILE B 1 11 ? 8.609 2.77 -1.256 1 98.56 11 ILE B O 1
ATOM 880 N N . ILE B 1 12 ? 8.734 1.571 -3.115 1 98.69 12 ILE B N 1
ATOM 881 C CA . ILE B 1 12 ? 7.324 1.205 -3.1 1 98.69 12 ILE B CA 1
ATOM 882 C C . ILE B 1 12 ? 7.035 0.323 -1.888 1 98.69 12 ILE B C 1
ATOM 884 O O . ILE B 1 12 ? 6.059 0.545 -1.17 1 98.69 12 ILE B O 1
ATOM 888 N N . GLU B 1 13 ? 7.918 -0.667 -1.621 1 98.62 13 GLU B N 1
ATOM 889 C CA . GLU B 1 13 ? 7.695 -1.57 -0.497 1 98.62 13 GLU B CA 1
ATOM 890 C C . GLU B 1 13 ? 7.816 -0.834 0.835 1 98.62 13 GLU B C 1
ATOM 892 O O . GLU B 1 13 ? 7.117 -1.163 1.797 1 98.62 13 GLU B O 1
ATOM 897 N N . THR B 1 14 ? 8.625 0.138 0.917 1 98.56 14 THR B N 1
ATOM 898 C CA . THR B 1 14 ? 8.688 0.98 2.107 1 98.56 14 THR B CA 1
ATOM 899 C C . THR B 1 14 ? 7.453 1.872 2.201 1 98.56 14 THR B C 1
ATOM 901 O O . THR B 1 14 ? 6.809 1.944 3.252 1 98.56 14 THR B O 1
ATOM 904 N N . GLY B 1 15 ? 7.055 2.525 1.164 1 98.75 15 GLY B N 1
ATOM 905 C CA . GLY B 1 15 ? 6.012 3.539 1.155 1 98.75 15 GLY B CA 1
ATOM 906 C C . GLY B 1 15 ? 4.621 2.967 1.356 1 98.75 15 GLY B C 1
ATOM 907 O O . GLY B 1 15 ? 3.752 3.625 1.93 1 98.75 15 GLY B O 1
ATOM 908 N N . LEU B 1 16 ? 4.438 1.748 0.874 1 98.56 16 LEU B N 1
ATOM 909 C CA . LEU B 1 16 ? 3.135 1.1 0.953 1 98.56 16 LEU B CA 1
ATOM 910 C C . LEU B 1 16 ? 3.191 -0.127 1.856 1 98.56 16 LEU B C 1
ATOM 912 O O . LEU B 1 16 ? 2.336 -1.011 1.765 1 98.56 16 LEU B O 1
ATOM 916 N N . GLY B 1 17 ? 4.164 -0.209 2.736 1 98.12 17 GLY B N 1
ATOM 917 C CA . GLY B 1 17 ? 4.457 -1.443 3.445 1 98.12 17 GLY B CA 1
ATOM 918 C C . GLY B 1 17 ? 3.637 -1.616 4.711 1 98.12 17 GLY B C 1
ATOM 919 O O . GLY B 1 17 ? 3.885 -2.531 5.496 1 98.12 17 GLY B O 1
ATOM 920 N N . SER B 1 18 ? 2.635 -0.749 4.988 1 98.31 18 SER B N 1
ATOM 921 C CA . SER B 1 18 ? 1.756 -0.874 6.148 1 98.31 18 SER B CA 1
ATOM 922 C C . SER B 1 18 ? 0.479 -0.06 5.965 1 98.31 18 SER B C 1
ATOM 924 O O . SER B 1 18 ? 0.471 0.934 5.234 1 98.31 18 SER B O 1
ATOM 926 N N . ILE B 1 19 ? -0.56 -0.499 6.648 1 98.69 19 ILE B N 1
ATOM 927 C CA . ILE B 1 19 ? -1.816 0.24 6.59 1 98.69 19 ILE B CA 1
ATOM 928 C C . ILE B 1 19 ? -1.616 1.645 7.156 1 98.69 19 ILE B C 1
ATOM 930 O O . ILE B 1 19 ? -2.225 2.605 6.676 1 98.69 19 ILE B O 1
ATOM 934 N N . GLY B 1 20 ? -0.737 1.796 8.125 1 98.81 20 GLY B N 1
ATOM 935 C CA . GLY B 1 20 ? -0.453 3.102 8.703 1 98.81 20 GLY B CA 1
ATOM 936 C C . GLY B 1 20 ? 0.082 4.098 7.691 1 98.81 20 GLY B C 1
ATOM 937 O O . GLY B 1 20 ? -0.331 5.258 7.676 1 98.81 20 GLY B O 1
ATOM 938 N N . LYS B 1 21 ? 0.981 3.637 6.879 1 98.81 21 LYS B N 1
ATOM 939 C CA . LYS B 1 21 ? 1.549 4.492 5.84 1 98.81 21 LYS B CA 1
ATOM 940 C C . LYS B 1 21 ? 0.479 4.93 4.844 1 98.81 21 LYS B C 1
ATOM 942 O O . LYS B 1 21 ? 0.402 6.105 4.48 1 98.81 21 LYS B O 1
ATOM 947 N N . VAL B 1 22 ? -0.372 4.047 4.418 1 98.75 22 VAL B N 1
ATOM 948 C CA . VAL B 1 22 ? -1.445 4.316 3.469 1 98.75 22 VAL B CA 1
ATOM 949 C C . VAL B 1 22 ? -2.404 5.355 4.047 1 98.75 22 VAL B C 1
ATOM 951 O O . VAL B 1 22 ? -2.734 6.34 3.387 1 98.75 22 VAL B O 1
ATOM 954 N N . LYS B 1 23 ? -2.775 5.156 5.297 1 98.75 23 LYS B N 1
ATOM 955 C CA . LYS B 1 23 ? -3.682 6.082 5.969 1 98.75 23 LYS B CA 1
ATOM 956 C C . LYS B 1 23 ? -3.045 7.457 6.125 1 98.75 23 LYS B C 1
ATOM 958 O O . LYS B 1 23 ? -3.705 8.484 5.926 1 98.75 23 LYS B O 1
ATOM 963 N N . ILE B 1 24 ? -1.832 7.461 6.484 1 98.81 24 ILE B N 1
ATOM 964 C CA . ILE B 1 24 ? -1.133 8.727 6.715 1 98.81 24 ILE B CA 1
ATOM 965 C C . ILE B 1 24 ? -0.996 9.484 5.395 1 98.81 24 ILE B C 1
ATOM 967 O O . ILE B 1 24 ? -1.216 10.695 5.344 1 98.81 24 ILE B O 1
ATOM 971 N N . ILE B 1 25 ? -0.607 8.82 4.344 1 98.69 25 ILE B N 1
ATOM 972 C CA . ILE B 1 25 ? -0.472 9.453 3.041 1 98.69 25 ILE B CA 1
ATOM 973 C C . ILE B 1 25 ? -1.81 10.062 2.621 1 98.69 25 ILE B C 1
ATOM 975 O O . ILE B 1 25 ? -1.861 11.195 2.146 1 98.69 25 ILE B O 1
ATOM 979 N N . ARG B 1 26 ? -2.881 9.281 2.811 1 98.38 26 ARG B N 1
ATOM 980 C CA . ARG B 1 26 ? -4.203 9.812 2.492 1 98.38 26 ARG B CA 1
ATOM 981 C C . ARG B 1 26 ? -4.492 11.078 3.299 1 98.38 26 ARG B C 1
ATOM 983 O O . ARG B 1 26 ? -4.918 12.094 2.74 1 98.38 26 ARG B O 1
ATOM 990 N N . ALA B 1 27 ? -4.324 11.016 4.617 1 98 27 ALA B N 1
ATOM 991 C CA . ALA B 1 27 ? -4.613 12.148 5.5 1 98 27 ALA B CA 1
ATOM 992 C C . ALA B 1 27 ? -3.832 13.383 5.078 1 98 27 ALA B C 1
ATOM 994 O O . ALA B 1 27 ? -4.383 14.492 5.039 1 98 27 ALA B O 1
ATOM 995 N N . LEU B 1 28 ? -2.594 13.211 4.766 1 98.19 28 LEU B N 1
ATOM 996 C CA . LEU B 1 28 ? -1.75 14.336 4.367 1 98.19 28 LEU B CA 1
ATOM 997 C C . LEU B 1 28 ? -2.18 14.883 3.01 1 98.19 28 LEU B C 1
ATOM 999 O O . LEU B 1 28 ? -2.135 16.094 2.779 1 98.19 28 LEU B O 1
ATOM 1003 N N . ALA B 1 29 ? -2.465 13.984 2.127 1 97.06 29 ALA B N 1
ATOM 1004 C CA . ALA B 1 29 ? -2.889 14.398 0.792 1 97.06 29 ALA B CA 1
ATOM 1005 C C . ALA B 1 29 ? -4.168 15.227 0.856 1 97.06 29 ALA B C 1
ATOM 1007 O O . ALA B 1 29 ? -4.391 16.094 0.01 1 97.06 29 ALA B O 1
ATOM 1008 N N . GLU B 1 30 ? -5 14.938 1.786 1 95.88 30 GLU B N 1
ATOM 1009 C CA . GLU B 1 30 ? -6.277 15.633 1.931 1 95.88 30 GLU B CA 1
ATOM 1010 C C . GLU B 1 30 ? -6.105 16.953 2.664 1 95.88 30 GLU B C 1
ATOM 1012 O O . GLU B 1 30 ? -7.012 17.797 2.662 1 95.88 30 GLU B O 1
ATOM 1017 N N . GLU B 1 31 ? -4.973 17.094 3.295 1 90.69 31 GLU B N 1
ATOM 1018 C CA . GLU B 1 31 ? -4.707 18.328 4.031 1 90.69 31 GLU B CA 1
ATOM 1019 C C . GLU B 1 31 ? -4.102 19.391 3.121 1 90.69 31 GLU B C 1
ATOM 1021 O O . GLU B 1 31 ? -3.271 19.078 2.264 1 90.69 31 GLU B O 1
ATOM 1026 N N . SER B 1 32 ? -4.52 20.594 3.207 1 86.06 32 SER B N 1
ATOM 1027 C CA . SER B 1 32 ? -3.992 21.703 2.424 1 86.06 32 SER B CA 1
ATOM 1028 C C . SER B 1 32 ? -2.756 22.297 3.084 1 86.06 32 SER B C 1
ATOM 1030 O O . SER B 1 32 ? -1.979 23 2.434 1 86.06 32 SER B O 1
ATOM 1032 N N . LYS B 1 33 ? -2.605 22.125 4.301 1 90.81 33 LYS B N 1
ATOM 1033 C CA . LYS B 1 33 ? -1.465 22.641 5.062 1 90.81 33 LYS B CA 1
ATOM 1034 C C . LYS B 1 33 ? -0.677 21.484 5.691 1 90.81 33 LYS B C 1
ATOM 1036 O O . LYS B 1 33 ? -1.06 20.328 5.57 1 90.81 33 LYS B O 1
ATOM 1041 N N . LEU B 1 34 ? 0.49 21.844 6.258 1 95.19 34 LEU B N 1
ATOM 1042 C CA . LEU B 1 34 ? 1.25 20.875 7.031 1 95.19 34 LEU B CA 1
ATOM 1043 C C . LEU B 1 34 ? 0.436 20.359 8.219 1 95.19 34 LEU B C 1
ATOM 1045 O O . LEU B 1 34 ? -0.43 21.078 8.727 1 95.19 34 LEU B O 1
ATOM 1049 N N . ALA B 1 35 ? 0.639 19.109 8.555 1 97.38 35 ALA B N 1
ATOM 1050 C CA . ALA B 1 35 ? -0.119 18.5 9.641 1 97.38 35 ALA B CA 1
ATOM 1051 C C . ALA B 1 35 ? 0.799 18.109 10.797 1 97.38 35 ALA B C 1
ATOM 1053 O O . ALA B 1 35 ? 1.945 17.719 10.586 1 97.38 35 ALA B O 1
ATOM 1054 N N . THR B 1 36 ? 0.277 18.188 12.031 1 96.94 36 THR B N 1
ATOM 1055 C CA . THR B 1 36 ? 0.962 17.688 13.219 1 96.94 36 THR B CA 1
ATOM 1056 C C . THR B 1 36 ? 0.601 16.219 13.484 1 96.94 36 THR B C 1
ATOM 1058 O O . THR B 1 36 ? -0.347 15.703 12.891 1 96.94 36 THR B O 1
ATOM 1061 N N . ILE B 1 37 ? 1.415 15.609 14.375 1 97.62 37 ILE B N 1
ATOM 1062 C CA . ILE B 1 37 ? 1.103 14.25 14.789 1 97.62 37 ILE B CA 1
ATOM 1063 C C . ILE B 1 37 ? -0.29 14.203 15.414 1 97.62 37 ILE B C 1
ATOM 1065 O O . ILE B 1 37 ? -1.03 13.234 15.234 1 97.62 37 ILE B O 1
ATOM 1069 N N . TYR B 1 38 ? -0.645 15.242 16.125 1 97.69 38 TYR B N 1
ATOM 1070 C CA . TYR B 1 38 ? -1.971 15.344 16.719 1 97.69 38 TYR B CA 1
ATOM 1071 C C . TYR B 1 38 ? -3.057 15.258 15.656 1 97.69 38 TYR B C 1
ATOM 1073 O O . TYR B 1 38 ? -4.016 14.492 15.797 1 97.69 38 TYR B O 1
ATOM 1081 N N . VAL B 1 39 ? -2.92 16.062 14.594 1 97.19 39 VAL B N 1
ATOM 1082 C CA . VAL B 1 39 ? -3.891 16.078 13.508 1 97.19 39 VAL B CA 1
ATOM 1083 C C . VAL B 1 39 ? -3.955 14.695 12.852 1 97.19 39 VAL B C 1
ATOM 1085 O O . VAL B 1 39 ? -5.043 14.188 12.578 1 97.19 39 VAL B O 1
ATOM 1088 N N . LEU B 1 40 ? -2.828 14.039 12.609 1 98.31 40 LEU B N 1
ATOM 1089 C CA . LEU B 1 40 ? -2.768 12.719 11.984 1 98.31 40 LEU B CA 1
ATOM 1090 C C . LEU B 1 40 ? -3.416 11.672 12.883 1 98.31 40 LEU B C 1
ATOM 1092 O O . LEU B 1 40 ? -4.07 10.75 12.391 1 98.31 40 LEU B O 1
ATOM 1096 N N . HIS B 1 41 ? -3.213 11.812 14.195 1 98.69 41 HIS B N 1
ATOM 1097 C CA . HIS B 1 41 ? -3.889 10.922 15.133 1 98.69 41 HIS B CA 1
ATOM 1098 C C . HIS B 1 41 ? -5.402 11.008 14.977 1 98.69 41 HIS B C 1
ATOM 1100 O O . HIS B 1 41 ? -6.078 9.977 14.883 1 98.69 41 HIS B O 1
ATOM 1106 N N . LYS B 1 42 ? -5.941 12.164 14.914 1 97.94 42 LYS B N 1
ATOM 1107 C CA . LYS B 1 42 ? -7.379 12.383 14.812 1 97.94 42 LYS B CA 1
ATOM 1108 C C . LYS B 1 42 ? -7.922 11.836 13.492 1 97.94 42 LYS B C 1
ATOM 1110 O O . LYS B 1 42 ? -9.016 11.266 13.453 1 97.94 42 LYS B O 1
ATOM 1115 N N . LYS B 1 43 ? -7.164 11.945 12.438 1 97 43 LYS B N 1
ATOM 1116 C CA . LYS B 1 43 ? -7.633 11.602 11.094 1 97 43 LYS B CA 1
ATOM 1117 C C . LYS B 1 43 ? -7.445 10.109 10.812 1 97 43 LYS B C 1
ATOM 1119 O O . LYS B 1 43 ? -8.18 9.531 10.016 1 97 43 LYS B O 1
ATOM 1124 N N . THR B 1 44 ? -6.461 9.453 11.422 1 98.12 44 THR B N 1
ATOM 1125 C CA . THR B 1 44 ? -6.121 8.086 11.07 1 98.12 44 THR B CA 1
ATOM 1126 C C . THR B 1 44 ? -6.52 7.125 12.188 1 98.12 44 THR B C 1
ATOM 1128 O O . THR B 1 44 ? -6.594 5.91 11.977 1 98.12 44 THR B O 1
ATOM 1131 N N . HIS B 1 45 ? -6.559 7.613 13.367 1 98.31 45 HIS B N 1
ATOM 1132 C CA . HIS B 1 45 ? -6.867 6.855 14.57 1 98.31 45 HIS B CA 1
ATOM 1133 C C . HIS B 1 45 ? -5.73 5.906 14.938 1 98.31 45 HIS B C 1
ATOM 1135 O O . HIS B 1 45 ? -5.945 4.914 15.633 1 98.31 45 HIS B O 1
ATOM 1141 N N . LEU B 1 46 ? -4.605 6.203 14.438 1 98.62 46 LEU B N 1
ATOM 1142 C CA . LEU B 1 46 ? -3.393 5.492 14.836 1 98.62 46 LEU B CA 1
ATOM 1143 C C . LEU B 1 46 ? -2.828 6.062 16.125 1 98.62 46 LEU B C 1
ATOM 1145 O O . LEU B 1 46 ? -2.98 7.254 16.406 1 98.62 46 LEU B O 1
ATOM 1149 N N . LYS B 1 47 ? -2.113 5.203 16.844 1 98.62 47 LYS B N 1
ATOM 1150 C CA . LYS B 1 47 ? -1.358 5.691 18 1 98.62 47 LYS B CA 1
ATOM 1151 C C . LYS B 1 47 ? -0.206 6.59 17.562 1 98.62 47 LYS B C 1
ATOM 1153 O O . LYS B 1 47 ? 0.403 6.363 16.516 1 98.62 47 LYS B O 1
ATOM 1158 N N . ARG B 1 48 ? 0.07 7.52 18.438 1 98.38 48 ARG B N 1
ATOM 1159 C CA . ARG B 1 48 ? 1.095 8.508 18.125 1 98.38 48 ARG B CA 1
ATOM 1160 C C . ARG B 1 48 ? 2.428 7.832 17.812 1 98.38 48 ARG B C 1
ATOM 1162 O O . ARG B 1 48 ? 3.137 8.242 16.891 1 98.38 48 ARG B O 1
ATOM 1169 N N . GLU B 1 49 ? 2.824 6.855 18.547 1 98.44 49 GLU B N 1
ATOM 1170 C CA . GLU B 1 49 ? 4.07 6.137 18.312 1 98.44 49 GLU B CA 1
ATOM 1171 C C . GLU B 1 49 ? 4.07 5.488 16.922 1 98.44 49 GLU B C 1
ATOM 1173 O O . GLU B 1 49 ? 5.086 5.508 16.234 1 98.44 49 GLU B O 1
ATOM 1178 N N . ASP B 1 50 ? 2.992 4.809 16.531 1 98.62 50 ASP B N 1
ATOM 1179 C CA . ASP B 1 50 ? 2.85 4.195 15.211 1 98.62 50 ASP B CA 1
ATOM 1180 C C . ASP B 1 50 ? 2.947 5.242 14.102 1 98.62 50 ASP B C 1
ATOM 1182 O O . ASP B 1 50 ? 3.58 5.012 13.07 1 98.62 50 ASP B O 1
ATOM 1186 N N . ILE B 1 51 ? 2.301 6.387 14.359 1 98.88 51 ILE B N 1
ATOM 1187 C CA . ILE B 1 51 ? 2.367 7.48 13.398 1 98.88 51 ILE B CA 1
ATOM 1188 C C . ILE B 1 51 ? 3.82 7.91 13.211 1 98.88 51 ILE B C 1
ATOM 1190 O O . ILE B 1 51 ? 4.289 8.047 12.078 1 98.88 51 ILE B O 1
ATOM 1194 N N . LYS B 1 52 ? 4.52 8.094 14.258 1 98.44 52 LYS B N 1
ATOM 1195 C CA . LYS B 1 52 ? 5.914 8.531 14.188 1 98.44 52 LYS B CA 1
ATOM 1196 C C . LYS B 1 52 ? 6.766 7.516 13.43 1 98.44 52 LYS B C 1
ATOM 1198 O O . LYS B 1 52 ? 7.555 7.891 12.562 1 98.44 52 LYS B O 1
ATOM 1203 N N . ASN B 1 53 ? 6.602 6.297 13.758 1 98.5 53 ASN B N 1
ATOM 1204 C CA . ASN B 1 53 ? 7.363 5.246 13.094 1 98.5 53 ASN B CA 1
ATOM 1205 C C . ASN B 1 53 ? 7.102 5.234 11.586 1 98.5 53 ASN B C 1
ATOM 1207 O O . ASN B 1 53 ? 8.039 5.113 10.789 1 98.5 53 ASN B O 1
ATOM 1211 N N . ASN B 1 54 ? 5.891 5.316 11.156 1 98.75 54 ASN B N 1
ATOM 1212 C CA . ASN B 1 54 ? 5.539 5.355 9.742 1 98.75 54 ASN B CA 1
ATOM 1213 C C . ASN B 1 54 ? 6.074 6.613 9.07 1 98.75 54 ASN B C 1
ATOM 1215 O O . ASN B 1 54 ? 6.566 6.559 7.938 1 98.75 54 ASN B O 1
ATOM 1219 N N . LEU B 1 55 ? 6 7.711 9.766 1 98.69 55 LEU B N 1
ATOM 1220 C CA . LEU B 1 55 ? 6.492 8.969 9.219 1 98.69 55 LEU B CA 1
ATOM 1221 C C . LEU B 1 55 ? 8 8.922 9.008 1 98.69 55 LEU B C 1
ATOM 1223 O O . LEU B 1 55 ? 8.516 9.453 8.023 1 98.69 55 LEU B O 1
ATOM 1227 N N . ASP B 1 56 ? 8.719 8.344 9.977 1 98.44 56 ASP B N 1
ATOM 1228 C CA . ASP B 1 56 ? 10.164 8.211 9.82 1 98.44 56 ASP B CA 1
ATOM 1229 C C . ASP B 1 56 ? 10.516 7.531 8.5 1 98.44 56 ASP B C 1
ATOM 1231 O O . ASP B 1 56 ? 11.383 8.008 7.762 1 98.44 56 ASP B O 1
ATOM 1235 N N . ASP B 1 57 ? 9.859 6.457 8.18 1 98.69 57 ASP B N 1
ATOM 1236 C CA . ASP B 1 57 ? 10.094 5.734 6.93 1 98.69 57 ASP B CA 1
ATOM 1237 C C . ASP B 1 57 ? 9.719 6.59 5.723 1 98.69 57 ASP B C 1
ATOM 1239 O O . ASP B 1 57 ? 10.461 6.645 4.738 1 98.69 57 ASP B O 1
ATOM 1243 N N . LEU B 1 58 ? 8.547 7.246 5.789 1 98.75 58 LEU B N 1
ATOM 1244 C CA . LEU B 1 58 ? 8.023 8.008 4.66 1 98.75 58 LEU B CA 1
ATOM 1245 C C . LEU B 1 58 ? 8.898 9.227 4.383 1 98.75 58 LEU B C 1
ATOM 1247 O O . LEU B 1 58 ? 9.07 9.625 3.227 1 98.75 58 LEU B O 1
ATOM 1251 N N . VAL B 1 59 ? 9.422 9.82 5.441 1 98.44 59 VAL B N 1
ATOM 1252 C CA . VAL B 1 59 ? 10.352 10.93 5.285 1 98.44 59 VAL B CA 1
ATOM 1253 C C . VAL B 1 59 ? 11.656 10.438 4.664 1 98.44 59 VAL B C 1
ATOM 1255 O O . VAL B 1 59 ? 12.203 11.07 3.762 1 98.44 59 VAL B O 1
ATOM 1258 N N . ARG B 1 60 ? 12.109 9.367 5.121 1 98.31 60 ARG B N 1
ATOM 1259 C CA . ARG B 1 60 ? 13.359 8.789 4.645 1 98.31 60 ARG B CA 1
ATOM 1260 C C . ARG B 1 60 ? 13.328 8.57 3.135 1 98.31 60 ARG B C 1
ATOM 1262 O O . ARG B 1 60 ? 14.305 8.844 2.438 1 98.31 60 ARG B O 1
ATOM 1269 N N . ILE B 1 61 ? 12.195 8.109 2.594 1 98.38 61 ILE B N 1
ATOM 1270 C CA . ILE B 1 61 ? 12.117 7.805 1.17 1 98.38 61 ILE B CA 1
ATOM 1271 C C . ILE B 1 61 ? 11.672 9.047 0.401 1 98.38 61 ILE B C 1
ATOM 1273 O O . ILE B 1 61 ? 11.484 8.992 -0.817 1 98.38 61 ILE B O 1
ATOM 1277 N N . GLY B 1 62 ? 11.383 10.094 1.075 1 98.12 62 GLY B N 1
ATOM 1278 C CA . GLY B 1 62 ? 11.086 11.359 0.433 1 98.12 62 GLY B CA 1
ATOM 1279 C C . GLY B 1 62 ? 9.617 11.516 0.067 1 98.12 62 GLY B C 1
ATOM 1280 O O . GLY B 1 62 ? 9.266 12.391 -0.724 1 98.12 62 GLY B O 1
ATOM 1281 N N . TRP B 1 63 ? 8.734 10.68 0.577 1 98.69 63 TRP B N 1
ATOM 1282 C CA . TRP B 1 63 ? 7.316 10.773 0.248 1 98.69 63 TRP B CA 1
ATOM 1283 C C . TRP B 1 63 ? 6.629 11.82 1.116 1 98.69 63 TRP B C 1
ATOM 1285 O O . TRP B 1 63 ? 5.625 12.414 0.708 1 98.69 63 TRP B O 1
ATOM 1295 N N . VAL B 1 64 ? 7.188 12.055 2.25 1 98.69 64 VAL B N 1
ATOM 1296 C CA . VAL B 1 64 ? 6.68 13.031 3.209 1 98.69 64 VAL B CA 1
ATOM 1297 C C . VAL B 1 64 ? 7.793 14 3.594 1 98.69 64 VAL B C 1
ATOM 1299 O O . VAL B 1 64 ? 8.953 13.602 3.752 1 98.69 64 VAL B O 1
ATOM 1302 N N . THR B 1 65 ? 7.41 15.234 3.709 1 97.75 65 THR B N 1
ATOM 1303 C CA . THR B 1 65 ? 8.352 16.25 4.168 1 97.75 65 THR B CA 1
ATOM 1304 C C . THR B 1 65 ? 8.109 16.594 5.633 1 97.75 65 THR B C 1
ATOM 1306 O O . THR B 1 65 ? 6.977 16.5 6.117 1 97.75 65 THR B O 1
ATOM 1309 N N . GLN B 1 66 ? 9.117 16.906 6.301 1 97.06 66 GLN B N 1
ATOM 1310 C CA . GLN B 1 66 ? 9.094 17.328 7.699 1 97.06 66 GLN B CA 1
ATOM 1311 C C . GLN B 1 66 ? 9.625 18.75 7.852 1 97.06 66 GLN B C 1
ATOM 1313 O O . GLN B 1 66 ? 10.641 19.094 7.246 1 97.06 66 GLN B O 1
ATOM 1318 N N . SER B 1 67 ? 8.898 19.547 8.625 1 93.94 67 SER B N 1
ATOM 1319 C CA . SER B 1 67 ? 9.336 20.922 8.844 1 93.94 67 SER B CA 1
ATOM 1320 C C . SER B 1 67 ? 10.633 20.969 9.648 1 93.94 67 SER B C 1
ATOM 1322 O O . SER B 1 67 ? 10.867 20.125 10.508 1 93.94 67 SER B O 1
ATOM 1324 N N . LYS B 1 68 ? 11.461 21.984 9.32 1 86.19 68 LYS B N 1
ATOM 1325 C CA . LYS B 1 68 ? 12.758 22.203 9.977 1 86.19 68 LYS B CA 1
ATOM 1326 C C . LYS B 1 68 ? 12.656 23.266 11.055 1 86.19 68 LYS B C 1
ATOM 1328 O O . LYS B 1 68 ? 13.656 23.594 11.703 1 86.19 68 LYS B O 1
ATOM 1333 N N . TYR B 1 69 ? 11.531 23.672 11.266 1 84.44 69 TYR B N 1
ATOM 1334 C CA . TYR B 1 69 ? 11.383 24.766 12.219 1 84.44 69 TYR B CA 1
ATOM 1335 C C . TYR B 1 69 ? 11.07 24.25 13.617 1 84.44 69 TYR B C 1
ATOM 1337 O O . TYR B 1 69 ? 11.219 23.047 13.883 1 84.44 69 TYR B O 1
ATOM 1345 N N . ALA B 1 70 ? 10.727 25.109 14.57 1 79.25 70 ALA B N 1
ATOM 1346 C CA . ALA B 1 70 ? 10.555 24.812 15.992 1 79.25 70 ALA B CA 1
ATOM 1347 C C . ALA B 1 70 ? 9.461 23.766 16.203 1 79.25 70 ALA B C 1
ATOM 1349 O O . ALA B 1 70 ? 9.602 22.875 17.047 1 79.25 70 ALA B O 1
ATOM 1350 N N . ASN B 1 71 ? 8.398 23.828 15.477 1 88.31 71 ASN B N 1
ATOM 1351 C CA . ASN B 1 71 ? 7.352 22.828 15.586 1 88.31 71 ASN B CA 1
ATOM 1352 C C . ASN B 1 71 ? 7.371 21.859 14.406 1 88.31 71 ASN B C 1
ATOM 1354 O O . ASN B 1 71 ? 7.367 22.281 13.25 1 88.31 71 ASN B O 1
ATOM 1358 N N . VAL B 1 72 ? 7.445 20.625 14.836 1 94 72 VAL B N 1
ATOM 1359 C CA . VAL B 1 72 ? 7.559 19.609 13.797 1 94 72 VAL B CA 1
ATOM 1360 C C . VAL B 1 72 ? 6.199 19.391 13.133 1 94 72 VAL B C 1
ATOM 1362 O O . VAL B 1 72 ? 5.199 19.156 13.812 1 94 72 VAL B O 1
ATOM 1365 N N . MET B 1 73 ? 6.074 19.578 11.875 1 97.38 73 MET B N 1
ATOM 1366 C CA . MET B 1 73 ? 4.906 19.312 11.047 1 97.38 73 MET B CA 1
ATOM 1367 C C . MET B 1 73 ? 5.293 18.531 9.789 1 97.38 73 MET B C 1
ATOM 1369 O O . MET B 1 73 ? 6.469 18.5 9.414 1 97.38 73 MET B O 1
ATOM 1373 N N . TYR B 1 74 ? 4.305 17.922 9.164 1 98.12 74 TYR B N 1
ATOM 1374 C CA . TYR B 1 74 ? 4.555 17.016 8.039 1 98.12 74 TYR B CA 1
ATOM 1375 C C . TYR B 1 74 ? 3.635 17.328 6.871 1 98.12 74 TYR B C 1
ATOM 1377 O O . TYR B 1 74 ? 2.479 17.719 7.066 1 98.12 74 TYR B O 1
ATOM 1385 N N . GLY B 1 75 ? 4.133 17.156 5.723 1 97.94 75 GLY B N 1
ATOM 1386 C CA . GLY B 1 75 ? 3.355 17.359 4.512 1 97.94 75 GLY B CA 1
ATOM 1387 C C . GLY B 1 75 ? 3.666 16.359 3.426 1 97.94 75 GLY B C 1
ATOM 1388 O O . GLY B 1 75 ? 4.738 15.742 3.426 1 97.94 75 GLY B O 1
ATOM 1389 N N . ILE B 1 76 ? 2.715 16.141 2.576 1 97.88 76 ILE B N 1
ATOM 1390 C CA . ILE B 1 76 ? 2.943 15.289 1.41 1 97.88 76 ILE B CA 1
ATOM 1391 C C . ILE B 1 76 ? 3.914 15.984 0.455 1 97.88 76 ILE B C 1
ATOM 1393 O O . ILE B 1 76 ? 3.832 17.188 0.245 1 97.88 76 ILE B O 1
ATOM 1397 N N . ASN B 1 77 ? 4.906 15.266 -0.006 1 97.62 77 ASN B N 1
ATOM 1398 C CA . ASN B 1 77 ? 5.891 15.812 -0.933 1 97.62 77 ASN B CA 1
ATOM 1399 C C . ASN B 1 77 ? 5.379 15.781 -2.371 1 97.62 77 ASN B C 1
ATOM 1401 O O . ASN B 1 77 ? 5.602 14.812 -3.096 1 97.62 77 ASN B O 1
ATOM 1405 N N . ARG B 1 78 ? 4.875 16.797 -2.857 1 93.38 78 ARG B N 1
ATOM 1406 C CA . ARG B 1 78 ? 4.203 16.891 -4.148 1 93.38 78 ARG B CA 1
ATOM 1407 C C . ARG B 1 78 ? 5.215 16.938 -5.289 1 93.38 78 ARG B C 1
ATOM 1409 O O . ARG B 1 78 ? 4.848 16.797 -6.457 1 93.38 78 ARG B O 1
ATOM 1416 N N . GLU B 1 79 ? 6.465 17.141 -5.023 1 96.31 79 GLU B N 1
ATOM 1417 C CA . GLU B 1 79 ? 7.504 17.156 -6.051 1 96.31 79 GLU B CA 1
ATOM 1418 C C . GLU B 1 79 ? 8 15.734 -6.352 1 96.31 79 GLU B C 1
ATOM 1420 O O . GLU B 1 79 ? 8.695 15.516 -7.348 1 96.31 79 GLU B O 1
ATOM 1425 N N . ASN B 1 80 ? 7.684 14.867 -5.512 1 97.69 80 ASN B N 1
ATOM 1426 C CA . ASN B 1 80 ? 8.125 13.484 -5.664 1 97.69 80 ASN B CA 1
ATOM 1427 C C . ASN B 1 80 ? 7.281 12.742 -6.699 1 97.69 80 ASN B C 1
ATOM 1429 O O . ASN B 1 80 ? 6.051 12.75 -6.625 1 97.69 80 ASN B O 1
ATOM 1433 N N . GLU B 1 81 ? 7.961 12.109 -7.625 1 97.25 81 GLU B N 1
ATOM 1434 C CA . GLU B 1 81 ? 7.266 11.469 -8.742 1 97.25 81 GLU B CA 1
ATOM 1435 C C . GLU B 1 81 ? 6.449 10.266 -8.266 1 97.25 81 GLU B C 1
ATOM 1437 O O . GLU B 1 81 ? 5.355 10.016 -8.773 1 97.25 81 GLU B O 1
ATOM 1442 N N . TYR B 1 82 ? 6.918 9.438 -7.348 1 98.31 82 TYR B N 1
ATOM 1443 C CA . TYR B 1 82 ? 6.168 8.305 -6.809 1 98.31 82 TYR B CA 1
ATOM 1444 C C . TYR B 1 82 ? 4.887 8.781 -6.137 1 98.31 82 TYR B C 1
ATOM 1446 O O . TYR B 1 82 ? 3.82 8.195 -6.34 1 98.31 82 TYR B O 1
ATOM 1454 N N . VAL B 1 83 ? 4.969 9.766 -5.352 1 98.44 83 VAL B N 1
ATOM 1455 C CA . VAL B 1 83 ? 3.838 10.312 -4.609 1 98.44 83 VAL B CA 1
ATOM 1456 C C . VAL B 1 83 ? 2.777 10.82 -5.582 1 98.44 83 VAL B C 1
ATOM 1458 O O . VAL B 1 83 ? 1.584 10.57 -5.398 1 98.44 83 VAL B O 1
ATOM 1461 N N . ASN B 1 84 ? 3.221 11.555 -6.582 1 98.19 84 ASN B N 1
ATOM 1462 C CA . ASN B 1 84 ? 2.279 12.07 -7.57 1 98.19 84 ASN B CA 1
ATOM 1463 C C . ASN B 1 84 ? 1.491 10.945 -8.234 1 98.19 84 ASN B C 1
ATOM 1465 O O . ASN B 1 84 ? 0.271 11.039 -8.375 1 98.19 84 ASN B O 1
ATOM 1469 N N . LYS B 1 85 ? 2.137 9.922 -8.664 1 98.38 85 LYS B N 1
ATOM 1470 C CA . LYS B 1 85 ? 1.487 8.789 -9.32 1 98.38 85 LYS B CA 1
ATOM 1471 C C . LYS B 1 85 ? 0.585 8.031 -8.344 1 98.38 85 LYS B C 1
ATOM 1473 O O . LYS B 1 85 ? -0.489 7.562 -8.727 1 98.38 85 LYS B O 1
ATOM 1478 N N . LEU B 1 86 ? 1.043 7.883 -7.109 1 98.56 86 LEU B N 1
ATOM 1479 C CA . LEU B 1 86 ? 0.228 7.242 -6.086 1 98.56 86 LEU B CA 1
ATOM 1480 C C . LEU B 1 86 ? -1.058 8.023 -5.84 1 98.56 86 LEU B C 1
ATOM 1482 O O . LEU B 1 86 ? -2.139 7.441 -5.746 1 98.56 86 LEU B O 1
ATOM 1486 N N . ILE B 1 87 ? -0.927 9.32 -5.691 1 97.69 87 ILE B N 1
ATOM 1487 C CA . ILE B 1 87 ? -2.08 10.18 -5.445 1 97.69 87 ILE B CA 1
ATOM 1488 C C . ILE B 1 87 ? -3.043 10.109 -6.629 1 97.69 87 ILE B C 1
ATOM 1490 O O . ILE B 1 87 ? -4.262 10.125 -6.445 1 97.69 87 ILE B O 1
ATOM 1494 N N . GLU B 1 88 ? -2.533 10.078 -7.867 1 97.5 88 GLU B N 1
ATOM 1495 C CA . GLU B 1 88 ? -3.373 9.859 -9.039 1 97.5 88 GLU B CA 1
ATOM 1496 C C . GLU B 1 88 ? -4.18 8.57 -8.906 1 97.5 88 GLU B C 1
ATOM 1498 O O . GLU B 1 88 ? -5.383 8.555 -9.18 1 97.5 88 GLU B O 1
ATOM 1503 N N . PHE B 1 89 ? -3.557 7.512 -8.539 1 98.12 89 PHE B N 1
ATOM 1504 C CA . PHE B 1 89 ? -4.23 6.238 -8.312 1 98.12 89 PHE B CA 1
ATOM 1505 C C . PHE B 1 89 ? -5.305 6.379 -7.238 1 98.12 89 PHE B C 1
ATOM 1507 O O . PHE B 1 89 ? -6.445 5.961 -7.438 1 98.12 89 PHE B O 1
ATOM 1514 N N . PHE B 1 90 ? -4.949 6.961 -6.051 1 98.31 90 PHE B N 1
ATOM 1515 C CA . PHE B 1 90 ? -5.887 7.121 -4.941 1 98.31 90 PHE B CA 1
ATOM 1516 C C . PHE B 1 90 ? -7.109 7.914 -5.379 1 98.31 90 PHE B C 1
ATOM 1518 O O . PHE B 1 90 ? -8.234 7.586 -5 1 98.31 90 PHE B O 1
ATOM 1525 N N . ASN B 1 91 ? -6.906 8.953 -6.148 1 97.62 91 ASN B N 1
ATOM 1526 C CA . ASN B 1 91 ? -8.008 9.758 -6.66 1 97.62 91 ASN B CA 1
ATOM 1527 C C . ASN B 1 91 ? -8.883 8.969 -7.625 1 97.62 91 ASN B C 1
ATOM 1529 O O . ASN B 1 91 ? -10.109 9.016 -7.539 1 97.62 91 ASN B O 1
ATOM 1533 N N . ASP B 1 92 ? -8.273 8.25 -8.531 1 97.19 92 ASP B N 1
ATOM 1534 C CA . ASP B 1 92 ? -8.992 7.5 -9.547 1 97.19 92 ASP B CA 1
ATOM 1535 C C . ASP B 1 92 ? -9.969 6.512 -8.914 1 97.19 92 ASP B C 1
ATOM 1537 O O . ASP B 1 92 ? -11.047 6.258 -9.461 1 97.19 92 ASP B O 1
ATOM 1541 N N . VAL B 1 93 ? -9.594 5.98 -7.738 1 97.38 93 VAL B N 1
ATOM 1542 C CA . VAL B 1 93 ? -10.406 4.914 -7.156 1 97.38 93 VAL B CA 1
ATOM 1543 C C . VAL B 1 93 ? -11.266 5.48 -6.027 1 97.38 93 VAL B C 1
ATOM 1545 O O . VAL B 1 93 ? -11.977 4.734 -5.352 1 97.38 93 VAL B O 1
ATOM 1548 N N . GLY B 1 94 ? -11.234 6.699 -5.789 1 96.94 94 GLY B N 1
ATOM 1549 C CA . GLY B 1 94 ? -12.102 7.379 -4.844 1 96.94 94 GLY B CA 1
ATOM 1550 C C . GLY B 1 94 ? -11.641 7.246 -3.404 1 96.94 94 GLY B C 1
ATOM 1551 O O . GLY B 1 94 ? -12.43 7.426 -2.475 1 96.94 94 GLY B O 1
ATOM 1552 N N . TYR B 1 95 ? -10.414 6.855 -3.211 1 97.5 95 TYR B N 1
ATOM 1553 C CA . TYR B 1 95 ? -9.859 6.73 -1.867 1 97.5 95 TYR B CA 1
ATOM 1554 C C . TYR B 1 95 ? -9.57 8.102 -1.266 1 97.5 95 TYR B C 1
ATOM 1556 O O . TYR B 1 95 ? -9.672 8.289 -0.05 1 97.5 95 TYR B O 1
ATOM 1564 N N . ILE B 1 96 ? -9.133 9.062 -2.064 1 96.25 96 ILE B N 1
ATOM 1565 C CA . ILE B 1 96 ? -8.977 10.453 -1.662 1 96.25 96 ILE B CA 1
ATOM 1566 C C . ILE B 1 96 ? -10.078 11.297 -2.293 1 96.25 96 ILE B C 1
ATOM 1568 O O . ILE B 1 96 ? -10.516 11.031 -3.416 1 96.25 96 ILE B O 1
ATOM 1572 N N . GLY B 1 97 ? -10.391 12.359 -1.674 1 82.88 97 GLY B N 1
ATOM 1573 C CA . GLY B 1 97 ? -11.312 13.344 -2.211 1 82.88 97 GLY B CA 1
ATOM 1574 C C . GLY B 1 97 ? -12.766 13.047 -1.878 1 82.88 97 GLY B C 1
ATOM 1575 O O . GLY B 1 97 ? -13.672 13.648 -2.453 1 82.88 97 GLY B O 1
ATOM 1576 N N . GLN B 1 98 ? -13.125 11.875 -1.194 1 66.81 98 GLN B N 1
ATOM 1577 C CA . GLN B 1 98 ? -14.523 11.641 -0.833 1 66.81 98 GLN B CA 1
ATOM 1578 C C . GLN B 1 98 ? -15 12.656 0.199 1 66.81 98 GLN B C 1
ATOM 1580 O O . GLN B 1 98 ? -16.156 12.625 0.621 1 66.81 98 GLN B O 1
ATOM 1585 N N . SER B 1 99 ? -14.562 13.922 0.11 1 48.53 99 SER B N 1
ATOM 1586 C CA . SER B 1 99 ? -15.258 14.867 0.976 1 48.53 99 SER B CA 1
ATOM 1587 C C . SER B 1 99 ? -16.75 14.938 0.637 1 48.53 99 SER B C 1
ATOM 1589 O O . SER B 1 99 ? -17.141 14.711 -0.508 1 48.53 99 SER B O 1
#

Nearest PDB structures (foldseek):
  2d1h-assembly1_B  TM=6.956E-01  e=2.704E-03  Sulfurisphaera tokodaii str. 7
  3pqk-assembly2_D  TM=8.256E-01  e=2.240E-02  Xylella fastidiosa
  1zao-assembly1_A  TM=7.593E-01  e=1.642E-02  Archaeoglobus fulgidus
  3e6m-assembly3_E  TM=6.225E-01  e=4.447E-03  Ruegeria pomeroyi
  6j05-assembly1_A  TM=7.299E-01  e=3.462E-02  Acidithiobacillus ferrooxidans

pLDDT: mean 93.6, std 12.77, range [29.2, 98.88]

Foldseek 3Di:
DPLPCDDPVVLCCLQVVDPLSVQQLQQQVQDPDWAALVSSCVRRVDDSVSNVVSVVSCVSSPQKDWDPDPGTTIHGRCPDPVSVVVVVVCVVVVVHDPD/DPLPPDDPVRLCCLQVVDPLSVQQLQQQVQDPDWADLVSSCVRRVDDSVSNVVSVVSCVSSPQKDWDPDPGTTIHGRCVDPVSVVVVVVCVVVVVHDPD

Sequence (198 aa):
MSSETMSSREIIETGLGSIGKVKIIRALAEESKLATIYVLHKKTHLKREDIKNNLDDLVRIGWVTQSKYANVMYGINRENEYVNKLIEFFNDVGYIGQSMSSETMSSREIIETGLGSIGKVKIIRALAEESKLATIYVLHKKTHLKREDIKNNLDDLVRIGWVTQSKYANVMYGINRENEYVNKLIEFFNDVGYIGQS

Secondary structure (DSSP, 8-state):
-------HHHHHHHHTSBHHHHHHHHHHHH-SS-B-HHHHHHHH---HHHHHHHHHHHHHTTSEEE--SSS--EEE-TT-HHHHHHHHHHHHTTSS---/-------HHHHHHHHTSBHHHHHHHHHHHH-SS-B-HHHHHHHH---HHHHHHHHHHHHHTTSEEE--SSS--EEE-TT-HHHHHHHHHHHHTTSS---